Protein AF-0000000075744251 (afdb_homodimer)

Nearest PDB structures (foldseek):
  1lxn-assembly1_A  TM=9.242E-01  e=2.710E-10  Methanothermobacter thermautotrophicus
  1lxj-assembly1_A  TM=9.388E-01  e=7.712E-09  Saccharomyces cerevisiae
  2epi-assembly1_C  TM=9.048E-01  e=4.464E-09  Methanocaldococcus jannaschii DSM 2661
  1yqh-assembly1_A  TM=8.729E-01  e=6.414E-08  Bacillus cereus ATCC 14579
  2ibo-assembly1_D  TM=7.918E-01  e=3.870E-06  Streptococcus pneumoniae TIGR4

Foldseek 3Di:
DKKKKWKAKDFPDPPDPDCVVLVVQLVVLLVVVPFDWDDDPGTIMTIDPDPVVPVVSVVSSVVSSVVVPGDDMDMDMDIDDDDPDHDDPVCVVVVPPD/DKKKKWKAKDFPPPPDPDCVVLVVQLVVLLVVVPFDWDDDPGTIMTIDPDPVVVVVSVVSSVVSSVVVPGDDMDMDMDIDDDDPDHDDPVCVVVVPPD

InterPro domains:
  IPR002767 Thiamine-binding protein [PF01910] (6-96)
  IPR002767 Thiamine-binding protein [TIGR00106] (3-97)
  IPR029756 MTH1187/YkoF-like [G3DSA:3.30.70.930] (2-98)
  IPR029756 MTH1187/YkoF-like [SSF89957] (3-97)
  IPR051614 UPF0045 domain-containing protein [PTHR33777] (2-97)

Structure (mmCIF, N/CA/C/O backbone):
data_AF-0000000075744251-model_v1
#
loop_
_entity.id
_entity.type
_entity.pdbx_description
1 polymer 'Thiamine-binding protein domain-containing protein'
#
loop_
_atom_site.group_PDB
_atom_site.id
_atom_site.type_symbol
_atom_site.label_atom_id
_atom_site.label_alt_id
_atom_site.label_comp_id
_a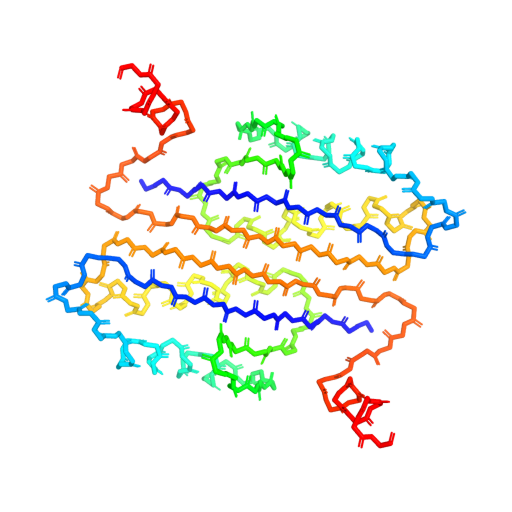tom_site.label_asym_id
_atom_site.label_entity_id
_atom_site.label_seq_id
_atom_site.pdbx_PDB_ins_code
_a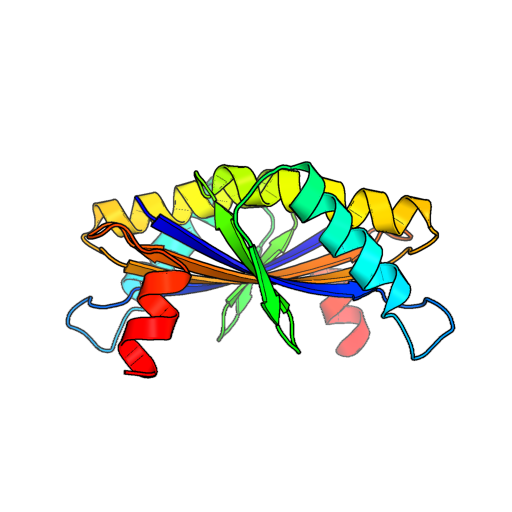tom_site.Cartn_x
_atom_site.Cartn_y
_atom_site.Cartn_z
_atom_site.occupancy
_atom_site.B_iso_or_equiv
_atom_site.auth_seq_id
_atom_site.auth_comp_id
_atom_site.auth_asym_id
_atom_site.auth_atom_id
_atom_site.pdbx_PDB_model_num
ATOM 1 N N . MET A 1 1 ? -8.695 -10.922 -14.164 1 65.62 1 MET A N 1
ATOM 2 C CA . MET A 1 1 ? -7.625 -10.508 -13.258 1 65.62 1 MET A CA 1
ATOM 3 C C . MET A 1 1 ? -8.188 -9.703 -12.094 1 65.62 1 MET A C 1
ATOM 5 O O . MET A 1 1 ? -9.031 -8.828 -12.281 1 65.62 1 MET A O 1
ATOM 9 N N . GLY A 1 2 ? -8.109 -10.25 -10.852 1 81.81 2 GLY A N 1
ATOM 10 C CA . GLY A 1 2 ? -8.766 -9.641 -9.711 1 81.81 2 GLY A CA 1
ATOM 11 C C . GLY A 1 2 ? -7.797 -9.008 -8.727 1 81.81 2 GLY A C 1
ATOM 12 O O . GLY A 1 2 ? -6.883 -9.68 -8.242 1 81.81 2 GLY A O 1
ATOM 13 N N . ILE A 1 3 ? -7.684 -7.68 -8.633 1 95.56 3 ILE A N 1
ATOM 14 C CA . ILE A 1 3 ? -6.914 -6.969 -7.613 1 95.56 3 ILE A CA 1
ATOM 15 C C . ILE A 1 3 ? -7.844 -6.496 -6.5 1 95.56 3 ILE A C 1
ATOM 17 O O . ILE A 1 3 ? -8.781 -5.73 -6.746 1 95.56 3 ILE A O 1
ATOM 21 N N . ILE A 1 4 ? -7.57 -7.043 -5.352 1 98.38 4 ILE A N 1
ATOM 22 C CA . ILE A 1 4 ? -8.273 -6.562 -4.168 1 98.38 4 ILE A CA 1
ATOM 23 C C . ILE A 1 4 ? -7.281 -5.945 -3.189 1 98.38 4 ILE A C 1
ATOM 25 O O . ILE A 1 4 ? -6.219 -6.516 -2.932 1 98.38 4 ILE A O 1
ATOM 29 N N . ILE A 1 5 ? -7.629 -4.746 -2.711 1 98.81 5 ILE A N 1
ATOM 30 C CA . ILE A 1 5 ? -6.742 -4.105 -1.744 1 98.81 5 ILE A CA 1
ATOM 31 C C . ILE A 1 5 ? -7.527 -3.746 -0.484 1 98.81 5 ILE A C 1
ATOM 33 O O . ILE A 1 5 ? -8.758 -3.639 -0.521 1 98.81 5 ILE A O 1
ATOM 37 N N . GLU A 1 6 ? -6.879 -3.678 0.621 1 98.88 6 GLU A N 1
ATOM 38 C CA . GLU A 1 6 ? -7.355 -3.016 1.833 1 98.88 6 GLU A CA 1
ATOM 39 C C . GLU A 1 6 ? -6.52 -1.777 2.148 1 98.88 6 GLU A C 1
ATOM 41 O O . GLU A 1 6 ? -5.289 -1.829 2.125 1 98.88 6 GLU A O 1
ATOM 46 N N . ILE A 1 7 ? -7.184 -0.655 2.398 1 98.94 7 ILE A N 1
ATOM 47 C CA . ILE A 1 7 ? -6.508 0.593 2.727 1 98.94 7 ILE A CA 1
ATOM 48 C C . ILE A 1 7 ? -6.887 1.031 4.141 1 98.94 7 ILE A C 1
ATOM 50 O O . ILE A 1 7 ? -8.07 1.1 4.477 1 98.94 7 ILE A O 1
ATOM 54 N N . ALA A 1 8 ? -5.922 1.21 4.984 1 98.88 8 ALA A N 1
ATOM 55 C CA . ALA A 1 8 ? -6.059 1.87 6.281 1 98.88 8 ALA A CA 1
ATOM 56 C C . ALA A 1 8 ? -5.312 3.201 6.301 1 98.88 8 ALA A C 1
ATOM 58 O O . ALA A 1 8 ? -4.145 3.27 5.922 1 98.88 8 ALA A O 1
ATOM 59 N N . VAL A 1 9 ? -5.988 4.246 6.73 1 98.69 9 VAL A N 1
ATOM 60 C CA . VAL A 1 9 ? -5.438 5.598 6.715 1 98.69 9 VAL A CA 1
ATOM 61 C C . VAL A 1 9 ? -5.422 6.164 8.133 1 98.69 9 VAL A C 1
ATOM 63 O O . VAL A 1 9 ? -6.438 6.129 8.836 1 98.69 9 VAL A O 1
ATOM 66 N N . ASP A 1 10 ? -4.305 6.723 8.484 1 98.5 10 ASP A N 1
ATOM 67 C CA . ASP A 1 10 ? -4.148 7.332 9.797 1 98.5 10 ASP A CA 1
ATOM 68 C C . ASP A 1 10 ? -3.611 8.758 9.68 1 98.5 10 ASP A C 1
ATOM 70 O O . ASP A 1 10 ? -2.406 8.961 9.516 1 98.5 10 ASP A O 1
ATOM 74 N N . PRO A 1 11 ? -4.52 9.695 9.789 1 98.44 11 PRO A N 1
ATOM 75 C CA . PRO A 1 11 ? -4.031 11.078 9.883 1 98.44 11 PRO A CA 1
ATOM 76 C C . PRO A 1 11 ? -3.295 11.352 11.195 1 98.44 11 PRO A C 1
ATOM 78 O O . PRO A 1 11 ? -3.768 10.961 12.266 1 98.44 11 PRO A O 1
ATOM 81 N N . ILE A 1 12 ? -2.207 11.945 11.125 1 97.31 12 ILE A N 1
ATOM 82 C CA . ILE A 1 12 ? -1.373 12.203 12.289 1 97.31 12 ILE A CA 1
ATOM 83 C C . ILE A 1 12 ? -1.34 13.703 12.586 1 97.31 12 ILE A C 1
ATOM 85 O O . ILE A 1 12 ? -1.279 14.523 11.656 1 97.31 12 ILE A O 1
ATOM 89 N N . GLY A 1 13 ? -1.363 14.055 13.875 1 96.69 13 GLY A N 1
ATOM 90 C CA . GLY A 1 13 ? -1.19 15.43 14.297 1 96.69 13 GLY A CA 1
ATOM 91 C C . GLY A 1 13 ? -2.453 16.266 14.148 1 96.69 13 GLY A C 1
ATOM 92 O O . GLY A 1 13 ? -2.383 17.469 13.883 1 96.69 13 GLY A O 1
ATOM 93 N N . THR A 1 14 ? -3.598 15.664 14.289 1 96.75 14 THR A N 1
ATOM 94 C CA . THR A 1 14 ? -4.867 16.344 14.039 1 96.75 14 THR A CA 1
ATOM 95 C C . THR A 1 14 ? -5.316 17.125 15.266 1 96.75 14 THR A C 1
ATOM 97 O O . THR A 1 14 ? -6.23 17.953 15.18 1 96.75 14 THR A O 1
ATOM 100 N N . GLY A 1 15 ? -4.746 16.828 16.406 1 96.5 15 GLY A N 1
ATOM 101 C CA . GLY A 1 15 ? -5.141 17.5 17.641 1 96.5 15 GLY A CA 1
ATOM 102 C C . GLY A 1 15 ? -6.23 16.766 18.391 1 96.5 15 GLY A C 1
ATOM 103 O O . GLY A 1 15 ? -6.73 17.25 19.406 1 96.5 15 GLY A O 1
ATOM 104 N N . SER A 1 16 ? -6.691 15.711 17.875 1 95.5 16 SER A N 1
ATOM 105 C CA . SER A 1 16 ? -7.707 14.875 18.516 1 95.5 16 SER A CA 1
ATOM 106 C C . SER A 1 16 ? -7.387 13.391 18.344 1 95.5 16 SER A C 1
ATOM 108 O O . SER A 1 16 ? -6.785 12.992 17.359 1 95.5 16 SER A O 1
ATOM 110 N N . THR A 1 17 ? -7.758 12.555 19.375 1 95.5 17 THR A N 1
ATOM 111 C CA . THR A 1 17 ? -7.613 11.109 19.281 1 95.5 17 THR A CA 1
ATOM 112 C C . THR A 1 17 ? -8.648 10.531 18.312 1 95.5 17 THR A C 1
ATOM 114 O O . THR A 1 17 ? -8.516 9.391 17.859 1 95.5 17 THR A O 1
ATOM 117 N N . SER A 1 18 ? -9.617 11.242 18.062 1 96.5 18 SER A N 1
ATOM 118 C CA . SER A 1 18 ? -10.672 10.789 17.172 1 96.5 18 SER A CA 1
ATOM 119 C C . SER A 1 18 ? -10.445 11.297 15.742 1 96.5 18 SER A C 1
ATOM 121 O O . SER A 1 18 ? -10.266 12.5 15.531 1 96.5 18 SER A O 1
ATOM 123 N N . VAL A 1 19 ? -10.438 10.281 14.781 1 97.38 19 VAL A N 1
ATOM 124 C CA . VAL A 1 19 ? -10.219 10.695 13.398 1 97.38 19 VAL A CA 1
ATOM 125 C C . VAL A 1 19 ? -11.359 10.188 12.523 1 97.38 19 VAL A C 1
ATOM 127 O O . VAL A 1 19 ? -11.242 10.164 11.297 1 97.38 19 VAL A O 1
ATOM 130 N N . GLY A 1 20 ? -12.391 9.734 13.023 1 97.75 20 GLY A N 1
ATOM 131 C CA . GLY A 1 20 ? -13.508 9.117 12.312 1 97.75 20 GLY A CA 1
ATOM 132 C C . GLY A 1 20 ? -14.055 9.992 11.195 1 97.75 20 GLY A C 1
ATOM 133 O O . GLY A 1 20 ? -14.32 9.508 10.094 1 97.75 20 GLY A O 1
ATOM 134 N N . ASP A 1 21 ? -14.195 11.273 11.445 1 98 21 ASP A N 1
ATOM 135 C CA . ASP A 1 21 ? -14.727 12.195 10.453 1 98 21 ASP A CA 1
ATOM 136 C C . ASP A 1 21 ? -13.789 12.32 9.258 1 98 21 ASP A C 1
ATOM 138 O O . ASP A 1 21 ? -14.242 12.445 8.117 1 98 21 ASP A O 1
ATOM 142 N N . LEU A 1 22 ? -12.539 12.359 9.531 1 98.5 22 LEU A N 1
ATOM 143 C CA . LEU A 1 22 ? -11.562 12.391 8.445 1 98.5 22 LEU A CA 1
ATOM 144 C C . LEU A 1 22 ? -11.609 11.102 7.637 1 98.5 22 LEU A C 1
ATOM 146 O O . LEU A 1 22 ? -11.547 11.133 6.402 1 98.5 22 LEU A O 1
ATOM 150 N N . ILE A 1 23 ? -11.75 9.914 8.32 1 98.69 23 ILE A N 1
ATOM 151 C CA . ILE A 1 23 ? -11.844 8.625 7.645 1 98.69 23 ILE A CA 1
ATOM 152 C C . ILE A 1 23 ? -13.102 8.586 6.785 1 98.69 23 ILE A C 1
ATOM 154 O O . ILE A 1 23 ? -13.094 8.047 5.68 1 98.69 23 ILE A O 1
ATOM 158 N N . LYS A 1 24 ? -14.109 9.219 7.242 1 98.69 24 LYS A N 1
ATOM 159 C CA . LYS A 1 24 ? -15.328 9.32 6.453 1 98.69 24 LYS A CA 1
ATOM 160 C C . LYS A 1 24 ? -15.07 10.023 5.125 1 98.69 24 LYS A C 1
ATOM 162 O O . LYS A 1 24 ? -15.625 9.641 4.094 1 98.69 24 LYS A O 1
ATOM 167 N N . GLN A 1 25 ? -14.289 11.016 5.152 1 98.44 25 GLN A N 1
ATOM 168 C CA . GLN A 1 25 ? -13.953 11.742 3.934 1 98.44 25 GLN A CA 1
ATOM 169 C C . GLN A 1 25 ? -13.133 10.875 2.984 1 98.44 25 GLN A C 1
ATOM 171 O O . GLN A 1 25 ? -13.344 10.906 1.771 1 98.44 25 GLN A O 1
ATOM 176 N N . ALA A 1 26 ? -12.203 10.156 3.566 1 98.5 26 ALA A N 1
ATOM 177 C CA . ALA A 1 26 ? -11.43 9.219 2.754 1 98.5 26 ALA A CA 1
ATOM 178 C C . ALA A 1 26 ? -12.344 8.211 2.057 1 98.5 26 ALA A C 1
ATOM 180 O O . ALA A 1 26 ? -12.195 7.957 0.859 1 98.5 26 ALA A O 1
ATOM 181 N N . VAL A 1 27 ? -13.32 7.637 2.793 1 98.75 27 VAL A N 1
ATOM 182 C CA . VAL A 1 27 ? -14.258 6.66 2.246 1 98.75 27 VAL A CA 1
ATOM 183 C C . VAL A 1 27 ? -15.109 7.309 1.16 1 98.75 27 VAL A C 1
ATOM 185 O O . VAL A 1 27 ? -15.414 6.68 0.144 1 98.75 27 VAL A O 1
ATOM 188 N N . SER A 1 28 ? -15.461 8.555 1.363 1 98.62 28 SER A N 1
ATOM 189 C CA . SER A 1 28 ? -16.25 9.258 0.367 1 98.62 28 SER A CA 1
ATOM 190 C C . SER A 1 28 ? -15.516 9.359 -0.962 1 98.62 28 SER A C 1
ATOM 192 O O . SER A 1 28 ? -16.141 9.305 -2.027 1 98.62 28 SER A O 1
ATOM 194 N N . VAL A 1 29 ? -14.227 9.57 -0.936 1 98.69 29 VAL A N 1
ATOM 195 C CA . VAL A 1 29 ? -13.406 9.617 -2.143 1 98.69 29 VAL A CA 1
ATOM 196 C C . VAL A 1 29 ? -13.5 8.281 -2.885 1 98.69 29 VAL A C 1
ATOM 198 O O . VAL A 1 29 ? -13.648 8.258 -4.109 1 98.69 29 VAL A O 1
ATOM 201 N N . ILE A 1 30 ? -13.391 7.164 -2.156 1 98.62 30 ILE A N 1
ATOM 202 C CA . ILE A 1 30 ? -13.5 5.832 -2.74 1 98.62 30 ILE A CA 1
ATOM 203 C C . ILE A 1 30 ? -14.859 5.668 -3.412 1 98.62 30 ILE A C 1
ATOM 205 O O . ILE A 1 30 ? -14.945 5.211 -4.555 1 98.62 30 ILE A O 1
ATOM 209 N N . ALA A 1 31 ? -15.898 6.109 -2.705 1 98.38 31 ALA A N 1
ATOM 210 C CA . ALA A 1 31 ? -17.266 6.004 -3.217 1 98.38 31 ALA A CA 1
ATOM 211 C C . ALA A 1 31 ? -17.422 6.789 -4.516 1 98.38 31 ALA A C 1
ATOM 213 O O . ALA A 1 31 ? -18.031 6.301 -5.473 1 98.38 31 ALA A O 1
ATOM 214 N N . LYS A 1 32 ? -16.844 7.965 -4.57 1 98.06 32 LYS A N 1
ATOM 215 C CA . LYS A 1 32 ? -16.984 8.852 -5.723 1 98.06 32 LYS A CA 1
ATOM 216 C C . LYS A 1 32 ? -16.297 8.273 -6.953 1 98.06 32 LYS A C 1
ATOM 218 O O . LYS A 1 32 ? -16.719 8.539 -8.086 1 98.06 32 LYS A O 1
ATOM 223 N N . ARG A 1 33 ? -15.289 7.473 -6.723 1 96.62 33 ARG A N 1
ATOM 224 C CA . ARG A 1 33 ? -14.57 6.852 -7.832 1 96.62 33 ARG A CA 1
ATOM 225 C C . ARG A 1 33 ? -15.391 5.727 -8.453 1 96.62 33 ARG A C 1
ATOM 227 O O . ARG A 1 33 ? -15.102 5.281 -9.562 1 96.62 33 ARG A O 1
ATOM 234 N N . GLY A 1 34 ? -16.312 5.184 -7.688 1 97.19 34 GLY A N 1
ATOM 235 C CA . GLY A 1 34 ? -17.234 4.191 -8.227 1 97.19 34 GLY A CA 1
ATOM 236 C C . GLY A 1 34 ? -16.719 2.77 -8.102 1 97.19 34 GLY A C 1
ATOM 237 O O . GLY A 1 34 ? -17.266 1.845 -8.695 1 97.19 34 GLY A O 1
ATOM 238 N N . TYR A 1 35 ? -15.664 2.561 -7.43 1 96.44 35 TYR A N 1
ATOM 239 C CA . TYR A 1 35 ? -15.172 1.214 -7.176 1 96.44 35 TYR A CA 1
ATOM 240 C C . TYR A 1 35 ? -16.094 0.46 -6.234 1 96.44 35 TYR A C 1
ATOM 242 O O . TYR A 1 35 ? -16.75 1.064 -5.379 1 96.44 35 TYR A O 1
ATOM 250 N N . LYS A 1 36 ? -16.219 -0.854 -6.426 1 97.81 36 LYS A N 1
ATOM 251 C CA . LYS A 1 36 ? -16.812 -1.689 -5.383 1 97.81 36 LYS A CA 1
ATOM 252 C C . LYS A 1 36 ? -15.953 -1.679 -4.121 1 97.81 36 LYS A C 1
ATOM 254 O O . LYS A 1 36 ? -14.727 -1.823 -4.195 1 97.81 36 LYS A O 1
ATOM 259 N N . TYR A 1 37 ? -16.547 -1.467 -2.963 1 98.75 37 TYR A N 1
ATOM 260 C CA . TYR A 1 37 ? -15.789 -1.404 -1.726 1 98.75 37 TYR A CA 1
ATOM 261 C C . TYR A 1 37 ? -16.609 -1.903 -0.545 1 98.75 37 TYR A C 1
ATOM 263 O O . TYR A 1 37 ? -17.828 -2.098 -0.665 1 98.75 37 TYR A O 1
ATOM 271 N N . GLN A 1 38 ? -15.945 -2.195 0.579 1 98.75 38 GLN A N 1
ATOM 272 C CA . GLN A 1 38 ? -16.516 -2.588 1.861 1 98.75 38 GLN A CA 1
ATOM 273 C C . GLN A 1 38 ? -15.75 -1.964 3.023 1 98.75 38 GLN A C 1
ATOM 275 O O . GLN A 1 38 ? -14.555 -2.209 3.186 1 98.75 38 GLN A O 1
ATOM 280 N N . VAL A 1 39 ? -16.422 -1.156 3.779 1 98.69 39 VAL A N 1
ATOM 281 C CA . VAL A 1 39 ? -15.812 -0.581 4.977 1 98.69 39 VAL A CA 1
ATOM 282 C C . VAL A 1 39 ? -15.742 -1.636 6.078 1 98.69 39 VAL A C 1
ATOM 284 O O . VAL A 1 39 ? -16.734 -2.307 6.371 1 98.69 39 VAL A O 1
ATOM 287 N N . CYS A 1 40 ? -14.562 -1.837 6.633 1 98.31 40 CYS A N 1
ATOM 288 C CA . CYS A 1 40 ? -14.352 -2.717 7.777 1 98.31 40 CYS A CA 1
ATOM 289 C C . CYS A 1 40 ? -13.812 -1.94 8.969 1 98.31 40 CYS A C 1
ATOM 291 O O . CYS A 1 40 ? -13.508 -0.752 8.859 1 98.31 40 CYS A O 1
ATOM 293 N N . ALA A 1 41 ? -13.758 -2.555 10.141 1 97.38 41 ALA A N 1
ATOM 294 C CA . ALA A 1 41 ? -13.43 -1.878 11.398 1 97.38 41 ALA A CA 1
ATOM 295 C C . ALA A 1 41 ? -12.023 -1.277 11.344 1 97.38 41 ALA A C 1
ATOM 297 O O . ALA A 1 41 ? -11.75 -0.266 11.992 1 97.38 41 ALA A O 1
ATOM 298 N N . MET A 1 42 ? -11.094 -1.894 10.469 1 97.5 42 MET A N 1
ATOM 299 C CA . MET A 1 42 ? -9.688 -1.486 10.523 1 97.5 42 MET A CA 1
ATOM 300 C C . MET A 1 42 ? -9.203 -1.014 9.156 1 97.5 42 MET A C 1
ATOM 302 O O . MET A 1 42 ? -8.016 -0.776 8.969 1 97.5 42 MET A O 1
ATOM 306 N N . GLY A 1 43 ? -10.07 -0.908 8.148 1 98.56 43 GLY A N 1
ATOM 307 C CA . GLY A 1 43 ? -9.758 -0.466 6.801 1 98.56 43 GLY A CA 1
ATOM 308 C C . GLY A 1 43 ? -10.914 -0.634 5.832 1 98.56 43 GLY A C 1
ATOM 309 O O . GLY A 1 43 ? -11.992 -1.091 6.219 1 98.56 43 GLY A O 1
ATOM 310 N N . THR A 1 44 ? -10.727 -0.177 4.691 1 98.81 44 THR A N 1
ATOM 311 C CA . THR A 1 44 ? -11.703 -0.313 3.619 1 98.81 44 THR A CA 1
ATOM 312 C C . THR A 1 44 ? -11.148 -1.182 2.492 1 98.81 44 THR A C 1
ATOM 314 O O . THR A 1 44 ? -10.047 -0.943 2.002 1 98.81 44 THR A O 1
ATOM 317 N N . VAL A 1 45 ? -11.867 -2.232 2.174 1 98.81 45 VAL A N 1
ATOM 318 C CA . VAL A 1 45 ? -11.5 -3.129 1.084 1 98.81 45 VAL A CA 1
ATOM 319 C C . VAL A 1 45 ? -12.055 -2.596 -0.234 1 98.81 45 VAL A C 1
ATOM 321 O O . VAL A 1 45 ? -13.203 -2.141 -0.292 1 98.81 45 VAL A O 1
ATOM 324 N N . VAL A 1 46 ? -11.266 -2.615 -1.301 1 98.62 46 VAL A N 1
ATOM 325 C CA . VAL A 1 46 ? -11.641 -2.059 -2.596 1 98.62 46 VAL A CA 1
ATOM 326 C C . VAL A 1 46 ? -11.234 -3.02 -3.709 1 98.62 46 VAL A C 1
ATOM 328 O O . VAL A 1 46 ? -10.141 -3.596 -3.67 1 98.62 46 VAL A O 1
ATOM 331 N N . GLU A 1 47 ? -12.062 -3.285 -4.695 1 98.31 47 GLU A N 1
ATOM 332 C CA . GLU A 1 47 ? -11.688 -3.949 -5.941 1 98.31 47 GLU A CA 1
ATOM 333 C C . GLU A 1 47 ? -11.188 -2.943 -6.977 1 98.31 47 GLU A C 1
ATOM 335 O O . GLU A 1 47 ? -11.859 -1.943 -7.246 1 98.31 47 GLU A O 1
ATOM 340 N N . LEU A 1 48 ? -10.039 -3.152 -7.512 1 97.38 48 LEU A N 1
ATOM 341 C CA . LEU A 1 48 ? -9.453 -2.256 -8.5 1 97.38 48 LEU A CA 1
ATOM 342 C C . LEU A 1 48 ? -9.227 -2.98 -9.82 1 97.38 48 LEU A C 1
ATOM 344 O O . LEU A 1 48 ? -8.883 -4.164 -9.836 1 97.38 48 LEU A O 1
ATOM 348 N N . PRO A 1 49 ? -9.312 -2.146 -10.914 1 95.38 49 PRO A N 1
ATOM 349 C CA . PRO A 1 49 ? -9.031 -2.752 -12.219 1 95.38 49 PRO A CA 1
ATOM 350 C C . PRO A 1 49 ? -7.566 -3.127 -12.391 1 95.38 49 PRO A C 1
ATOM 352 O O . PRO A 1 49 ? -7.246 -4.07 -13.117 1 95.38 49 PRO A O 1
ATOM 355 N N . SER A 1 50 ? -6.641 -2.357 -11.773 1 96.38 50 SER A N 1
ATOM 356 C CA . SER A 1 50 ? -5.211 -2.615 -11.922 1 96.38 50 SER A CA 1
ATOM 357 C C . SER A 1 50 ? -4.422 -2.053 -10.742 1 96.38 50 SER A C 1
ATOM 359 O O . SER A 1 50 ? -4.93 -1.218 -9.992 1 96.38 50 SER A O 1
ATOM 361 N N . LEU A 1 51 ? -3.188 -2.545 -10.656 1 98 51 LEU A N 1
ATOM 362 C CA . LEU A 1 51 ? -2.281 -2.01 -9.648 1 98 51 LEU A CA 1
ATOM 363 C C . LEU A 1 51 ? -2.029 -0.523 -9.875 1 98 51 LEU A C 1
ATOM 365 O O . LEU A 1 51 ? -1.832 0.231 -8.922 1 98 51 LEU A O 1
ATOM 369 N N . ARG A 1 52 ? -2.115 -0.078 -11.102 1 97.5 52 ARG A N 1
ATOM 370 C CA . ARG A 1 52 ? -1.812 1.3 -11.477 1 97.5 52 ARG A CA 1
ATOM 371 C C . ARG A 1 52 ? -2.844 2.264 -10.898 1 97.5 52 ARG A C 1
ATOM 373 O O . ARG A 1 52 ? -2.605 3.473 -10.844 1 97.5 52 ARG A O 1
ATOM 380 N N . ASP A 1 53 ? -3.973 1.766 -10.484 1 97.88 53 ASP A N 1
ATOM 381 C CA . ASP A 1 53 ? -5.027 2.615 -9.945 1 97.88 53 ASP A CA 1
ATOM 382 C C . ASP A 1 53 ? -4.773 2.945 -8.477 1 97.88 53 ASP A C 1
ATOM 384 O O . ASP A 1 53 ? -5.398 3.852 -7.922 1 97.88 53 ASP A O 1
ATOM 388 N N . ILE A 1 54 ? -3.854 2.256 -7.836 1 98.56 54 ILE A N 1
ATOM 389 C CA . ILE A 1 54 ? -3.6 2.439 -6.41 1 98.56 54 ILE A CA 1
ATOM 390 C C . ILE A 1 54 ? -3.086 3.855 -6.156 1 98.56 54 ILE A C 1
ATOM 392 O O . ILE A 1 54 ? -3.588 4.555 -5.27 1 98.56 54 ILE A O 1
ATOM 396 N N . GLY A 1 55 ? -2.135 4.285 -6.93 1 98.31 55 GLY A N 1
ATOM 397 C CA . GLY A 1 55 ? -1.525 5.594 -6.746 1 98.31 55 GLY A CA 1
ATOM 398 C C . GLY A 1 55 ? -2.521 6.734 -6.828 1 98.31 55 GLY A C 1
ATOM 399 O O . GLY A 1 55 ? -2.646 7.527 -5.895 1 98.31 55 GLY A O 1
ATOM 400 N N . PRO A 1 56 ? -3.23 6.781 -7.938 1 98.38 56 PRO A N 1
ATOM 401 C CA . PRO A 1 56 ? -4.23 7.844 -8.078 1 98.38 56 PRO A CA 1
ATOM 402 C C . PRO A 1 56 ? -5.27 7.824 -6.957 1 98.38 56 PRO A C 1
ATOM 404 O O . PRO A 1 56 ? -5.672 8.883 -6.469 1 98.38 56 PRO A O 1
ATOM 407 N N . LEU A 1 57 ? -5.715 6.668 -6.551 1 98.69 57 LEU A N 1
ATOM 408 C CA . LEU A 1 57 ? -6.688 6.574 -5.469 1 98.69 57 LEU A CA 1
ATOM 409 C C . LEU A 1 57 ? -6.117 7.145 -4.176 1 98.69 57 LEU A C 1
ATOM 411 O O . LEU A 1 57 ? -6.762 7.961 -3.514 1 98.69 57 LEU A O 1
ATOM 415 N N . LEU A 1 58 ? -4.895 6.758 -3.854 1 98.75 58 LEU A N 1
ATOM 416 C CA . LEU A 1 58 ? -4.238 7.25 -2.646 1 98.75 58 LEU A CA 1
ATOM 417 C C . LEU A 1 58 ? -4.023 8.758 -2.721 1 98.75 58 LEU A C 1
ATOM 419 O O . LEU A 1 58 ? -4.195 9.461 -1.723 1 98.75 58 LEU A O 1
ATOM 423 N N . GLU A 1 59 ? -3.629 9.195 -3.898 1 98.5 59 GLU A N 1
ATOM 424 C CA . GLU A 1 59 ? -3.434 10.633 -4.059 1 98.5 59 GLU A CA 1
ATOM 425 C C . GLU A 1 59 ? -4.719 11.398 -3.771 1 98.5 59 GLU A C 1
ATOM 427 O O . GLU A 1 59 ? -4.711 12.391 -3.035 1 98.5 59 GLU A O 1
ATOM 432 N N . ASP A 1 60 ? -5.82 10.953 -4.316 1 98.75 60 ASP A N 1
ATOM 433 C CA . ASP A 1 60 ? -7.098 11.625 -4.098 1 98.75 60 ASP A CA 1
ATOM 434 C C . ASP A 1 60 ? -7.477 11.617 -2.619 1 98.75 60 ASP A C 1
ATOM 436 O O . ASP A 1 60 ? -7.949 12.625 -2.092 1 98.75 60 ASP A O 1
ATOM 440 N N . ILE A 1 61 ? -7.27 10.484 -1.975 1 98.81 61 ILE A N 1
ATOM 441 C CA . ILE A 1 61 ? -7.59 10.359 -0.558 1 98.81 61 ILE A CA 1
ATOM 442 C C . ILE A 1 61 ? -6.73 11.328 0.254 1 98.81 61 ILE A C 1
ATOM 444 O O . ILE A 1 61 ? -7.25 12.102 1.063 1 98.81 61 ILE A O 1
ATOM 448 N N . HIS A 1 62 ? -5.418 11.273 0.035 1 98.69 62 HIS A N 1
ATOM 449 C CA . HIS A 1 62 ? -4.512 12.109 0.816 1 98.69 62 HIS A CA 1
ATOM 450 C C . HIS A 1 62 ? -4.77 13.586 0.555 1 98.69 62 HIS A C 1
ATOM 452 O O . HIS A 1 62 ? -4.758 14.398 1.485 1 98.69 62 HIS A O 1
ATOM 458 N N . GLU A 1 63 ? -5.027 13.945 -0.676 1 98.5 63 GLU A N 1
ATOM 459 C CA . GLU A 1 63 ? -5.305 15.344 -0.99 1 98.5 63 GLU A CA 1
ATOM 460 C C . GLU A 1 63 ? -6.57 15.82 -0.285 1 98.5 63 GLU A C 1
ATOM 462 O O . GLU A 1 63 ? -6.637 16.969 0.16 1 98.5 63 GLU A O 1
ATOM 467 N N . GLU A 1 64 ? -7.594 15.008 -0.238 1 98.69 64 GLU A N 1
ATOM 468 C CA . GLU A 1 64 ? -8.82 15.367 0.464 1 98.69 64 GLU A CA 1
ATOM 469 C C . GLU A 1 64 ? -8.547 15.68 1.933 1 98.69 64 GLU A C 1
ATOM 471 O O . GLU A 1 64 ? -9.102 16.641 2.484 1 98.69 64 GLU A O 1
ATOM 476 N N . LEU A 1 65 ? -7.695 14.898 2.586 1 98.56 65 LEU A N 1
ATOM 477 C CA . LEU A 1 65 ? -7.344 15.094 3.988 1 98.56 65 LEU A CA 1
ATOM 478 C C . LEU A 1 65 ? -6.473 16.328 4.164 1 98.56 65 LEU A C 1
ATOM 480 O O . LEU A 1 65 ? -6.625 17.062 5.137 1 98.56 65 LEU A O 1
ATOM 484 N N . VAL A 1 66 ? -5.594 16.578 3.211 1 97.94 66 VAL A N 1
ATOM 485 C CA . VAL A 1 66 ? -4.73 17.75 3.25 1 97.94 66 VAL A CA 1
ATOM 486 C C . VAL A 1 66 ? -5.578 19.016 3.172 1 97.94 66 VAL A C 1
ATOM 488 O O . VAL A 1 66 ? -5.309 20 3.877 1 97.94 66 VAL A O 1
ATOM 491 N N . LYS A 1 67 ? -6.582 18.969 2.367 1 98.12 67 LYS A N 1
ATOM 492 C CA . LYS A 1 67 ? -7.504 20.094 2.246 1 98.12 67 LYS A CA 1
ATOM 493 C C . LYS A 1 67 ? -8.156 20.422 3.586 1 98.12 67 LYS A C 1
ATOM 495 O O . LYS A 1 67 ? -8.586 21.562 3.816 1 98.12 67 LYS A O 1
ATOM 500 N N . ARG A 1 68 ? -8.188 19.484 4.457 1 97.5 68 ARG A N 1
ATOM 501 C CA . ARG A 1 68 ? -8.836 19.656 5.754 1 97.5 68 ARG A CA 1
ATOM 502 C C . ARG A 1 68 ? -7.812 19.922 6.852 1 97.5 68 ARG A C 1
ATOM 504 O O . ARG A 1 68 ? -8.125 19.828 8.039 1 97.5 68 ARG A O 1
ATOM 511 N N . GLY A 1 69 ? -6.621 20.031 6.453 1 97.31 69 GLY A N 1
ATOM 512 C CA . GLY A 1 69 ? -5.617 20.531 7.375 1 97.31 69 GLY A CA 1
ATOM 513 C C . GLY A 1 69 ? -4.648 19.469 7.844 1 97.31 69 GLY A C 1
ATOM 514 O O . GLY A 1 69 ? -3.766 19.734 8.664 1 97.31 69 GLY A O 1
ATOM 515 N N . VAL A 1 70 ? -4.785 18.328 7.398 1 97.88 70 VAL A N 1
ATOM 516 C CA . VAL A 1 70 ? -3.883 17.266 7.812 1 97.88 70 VAL A CA 1
ATOM 517 C C . VAL A 1 70 ? -2.523 17.438 7.141 1 97.88 70 VAL A C 1
ATOM 519 O O . VAL A 1 70 ? -2.445 17.656 5.93 1 97.88 70 VAL A O 1
ATOM 522 N N . LYS A 1 71 ? -1.489 17.266 7.938 1 97.25 71 LYS A N 1
ATOM 523 C CA . LYS A 1 71 ? -0.16 17.547 7.406 1 97.25 71 LYS A CA 1
ATOM 524 C C . LYS A 1 71 ? 0.666 16.266 7.281 1 97.25 71 LYS A C 1
ATOM 526 O O . LYS A 1 71 ? 1.703 16.266 6.613 1 97.25 71 LYS A O 1
ATOM 531 N N . ARG A 1 72 ? 0.262 15.242 7.93 1 97.62 72 ARG A N 1
ATOM 532 C CA . ARG A 1 72 ? 0.938 13.945 7.836 1 97.62 72 ARG A CA 1
ATOM 533 C C . ARG A 1 72 ? -0.069 12.805 7.828 1 97.62 72 ARG A C 1
ATOM 535 O O . ARG A 1 72 ? -0.985 12.766 8.648 1 97.62 72 ARG A O 1
ATOM 542 N N . ILE A 1 73 ? 0.143 11.938 6.836 1 98.38 73 ILE A N 1
ATOM 543 C CA . ILE A 1 73 ? -0.762 10.805 6.672 1 98.38 73 ILE A CA 1
ATOM 544 C C . ILE A 1 73 ? 0.042 9.508 6.574 1 98.38 73 ILE A C 1
ATOM 546 O O . ILE A 1 73 ? 0.915 9.375 5.711 1 98.38 73 ILE A O 1
ATOM 550 N N . VAL A 1 74 ? -0.227 8.562 7.469 1 98.44 74 VAL A N 1
ATOM 551 C CA . VAL A 1 74 ? 0.303 7.207 7.367 1 98.44 74 VAL A CA 1
ATOM 552 C C . VAL A 1 74 ? -0.789 6.258 6.879 1 98.44 74 VAL A C 1
ATOM 554 O O . VAL A 1 74 ? -1.888 6.227 7.438 1 98.44 74 VAL A O 1
ATOM 557 N N . SER A 1 75 ? -0.508 5.609 5.781 1 98.81 75 SER A N 1
ATOM 558 C CA . SER A 1 75 ? -1.454 4.652 5.223 1 98.81 75 SER A CA 1
ATOM 559 C C . SER A 1 75 ? -0.811 3.279 5.047 1 98.81 75 SER A C 1
ATOM 561 O O . SER A 1 75 ? 0.398 3.178 4.828 1 98.81 75 SER A O 1
ATOM 563 N N . VAL A 1 76 ? -1.593 2.291 5.219 1 98.88 76 VAL A N 1
ATOM 564 C CA . VAL A 1 76 ? -1.198 0.92 4.914 1 98.88 76 VAL A CA 1
ATOM 565 C C . VAL A 1 76 ? -2.131 0.335 3.855 1 98.88 76 VAL A C 1
ATOM 567 O O . VAL A 1 76 ? -3.354 0.443 3.971 1 98.88 76 VAL A O 1
ATOM 570 N N . VAL A 1 77 ? -1.526 -0.199 2.828 1 98.88 77 VAL A N 1
ATOM 571 C CA . VAL A 1 77 ? -2.285 -0.877 1.782 1 98.88 77 VAL A CA 1
ATOM 572 C C . VAL A 1 77 ? -1.865 -2.344 1.708 1 98.88 77 VAL A C 1
ATOM 574 O O . VAL A 1 77 ? -0.681 -2.65 1.559 1 98.88 77 VAL A O 1
ATOM 577 N N . ARG A 1 78 ? -2.793 -3.197 1.867 1 98.81 78 ARG A N 1
ATOM 578 C CA . ARG A 1 78 ? -2.604 -4.621 1.603 1 98.81 78 ARG A CA 1
ATOM 579 C C . ARG A 1 78 ? -3.221 -5.016 0.265 1 98.81 78 ARG A C 1
ATOM 581 O O . ARG A 1 78 ? -4.34 -4.605 -0.053 1 98.81 78 ARG A O 1
ATOM 588 N N . ILE A 1 79 ? -2.463 -5.773 -0.49 1 98.69 79 ILE A N 1
ATOM 589 C CA . ILE A 1 79 ? -2.85 -6.105 -1.857 1 98.69 79 ILE A CA 1
ATOM 590 C C . ILE A 1 79 ? -2.885 -7.621 -2.033 1 98.69 79 ILE A C 1
ATOM 592 O O . ILE A 1 79 ? -1.963 -8.32 -1.611 1 98.69 79 ILE A O 1
ATOM 596 N N . ASP A 1 80 ? -3.889 -8.156 -2.523 1 98.44 80 ASP A N 1
A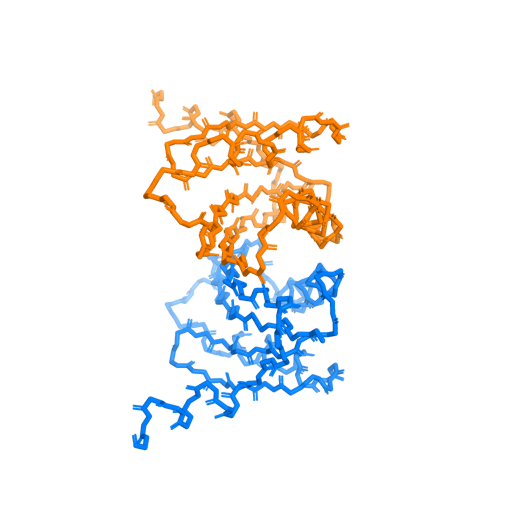TOM 597 C CA . ASP A 1 80 ? -3.986 -9.516 -3.033 1 98.44 80 ASP A CA 1
ATOM 598 C C . ASP A 1 80 ? -4.172 -9.523 -4.551 1 98.44 80 ASP A C 1
ATOM 600 O O . ASP A 1 80 ? -5.25 -9.203 -5.051 1 98.44 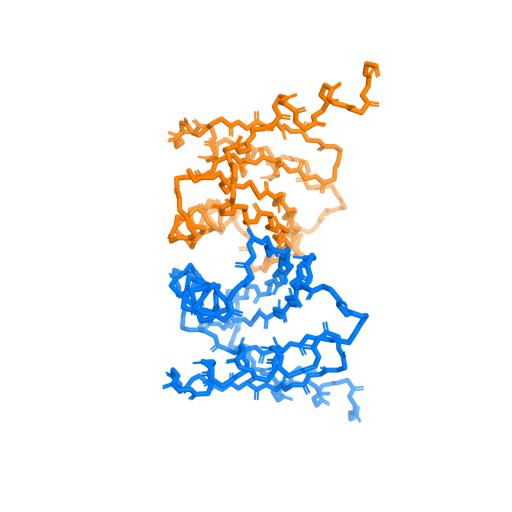80 ASP A O 1
ATOM 604 N N . ASP A 1 81 ? -3.074 -9.82 -5.254 1 98 81 ASP A N 1
ATOM 605 C CA . ASP A 1 81 ? -3.01 -9.852 -6.711 1 98 81 ASP A CA 1
ATOM 606 C C . ASP A 1 81 ? -3.012 -11.289 -7.23 1 98 81 ASP A C 1
ATOM 608 O O . ASP A 1 81 ? -1.969 -11.945 -7.254 1 98 81 ASP A O 1
ATOM 612 N N . ARG A 1 82 ? -4.219 -11.727 -7.703 1 96.38 82 ARG A N 1
ATOM 613 C CA . ARG A 1 82 ? -4.359 -13.094 -8.195 1 96.38 82 ARG A CA 1
ATOM 614 C C . ARG A 1 82 ? -4.453 -13.117 -9.719 1 96.38 82 ARG A C 1
ATOM 616 O O . ARG A 1 82 ? -5.281 -12.414 -10.305 1 96.38 82 ARG A O 1
ATOM 623 N N . ARG A 1 83 ? -3.564 -13.883 -10.227 1 94.5 83 ARG A N 1
ATOM 624 C CA . ARG A 1 83 ? -3.455 -13.93 -11.68 1 94.5 83 ARG A CA 1
ATOM 625 C C . ARG A 1 83 ? -4.043 -15.219 -12.234 1 94.5 83 ARG A C 1
ATOM 627 O O . ARG A 1 83 ? -4.176 -15.375 -13.445 1 94.5 83 ARG A O 1
ATOM 634 N N . ASP A 1 84 ? -4.461 -16.141 -11.43 1 93.88 84 ASP A N 1
ATOM 635 C CA . ASP A 1 84 ? -4.973 -17.438 -11.852 1 93.88 84 ASP A CA 1
ATOM 636 C C . ASP A 1 84 ? -6.5 -17.453 -11.828 1 93.88 84 ASP A C 1
ATOM 638 O O . ASP A 1 84 ? -7.125 -18.328 -12.43 1 93.88 84 ASP A O 1
ATOM 642 N N . LYS A 1 85 ? -7.09 -16.562 -11.094 1 90.62 85 LYS A N 1
ATOM 643 C CA . LYS A 1 85 ? -8.547 -16.469 -11.047 1 90.62 85 LYS A CA 1
ATOM 644 C C . LYS A 1 85 ? -9 -15.047 -10.781 1 90.62 85 LYS A C 1
ATOM 646 O O . LYS A 1 85 ? -8.219 -14.219 -10.305 1 90.62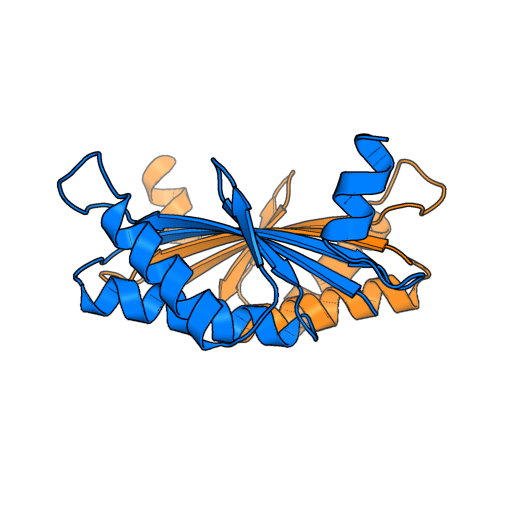 85 LYS A O 1
ATOM 651 N N . ASN A 1 86 ? -10.273 -14.875 -11.102 1 89.5 86 ASN A N 1
ATOM 652 C CA . ASN A 1 86 ? -10.891 -13.594 -10.773 1 89.5 86 ASN A CA 1
ATOM 653 C C . ASN A 1 86 ? -11.414 -13.57 -9.344 1 89.5 86 ASN A C 1
ATOM 655 O O . ASN A 1 86 ? -12.375 -14.281 -9.016 1 89.5 86 ASN A O 1
ATOM 659 N N . GLU A 1 87 ? -10.82 -12.812 -8.562 1 90.12 87 GLU A N 1
ATOM 660 C CA . GLU A 1 87 ? -11.203 -12.719 -7.16 1 90.12 87 GLU A CA 1
ATOM 661 C C . GLU A 1 87 ? -12.133 -11.531 -6.918 1 90.12 87 GLU A C 1
ATOM 663 O O . GLU A 1 87 ? -12.055 -10.516 -7.617 1 90.12 87 GLU A O 1
ATOM 668 N N . SER A 1 88 ? -13.086 -11.727 -6.066 1 95.25 88 SER A N 1
ATOM 669 C CA . SER A 1 88 ? -13.984 -10.664 -5.641 1 95.25 88 SER A CA 1
ATOM 670 C C . SER A 1 88 ? -14.117 -10.617 -4.121 1 95.25 88 SER A C 1
ATOM 672 O O . SER A 1 88 ? -13.828 -11.602 -3.439 1 95.25 88 SER A O 1
ATOM 674 N N . ILE A 1 89 ? -14.531 -9.445 -3.639 1 97.25 89 ILE A N 1
ATOM 675 C CA . ILE A 1 89 ? -14.742 -9.281 -2.205 1 97.25 89 ILE A CA 1
ATOM 676 C C . ILE A 1 89 ? -15.773 -10.305 -1.718 1 97.25 89 ILE A C 1
ATOM 678 O O . ILE A 1 89 ? -15.539 -11.008 -0.731 1 97.25 89 ILE A O 1
ATOM 682 N N . GLU A 1 90 ? -16.891 -10.367 -2.404 1 95.44 90 GLU A N 1
ATOM 683 C CA . GLU A 1 90 ? -17.984 -11.266 -2.021 1 95.44 90 GLU A CA 1
ATOM 684 C C . GLU A 1 90 ? -17.5 -12.711 -1.979 1 95.44 90 GLU A C 1
ATOM 686 O O . GLU A 1 90 ? -17.812 -13.445 -1.03 1 95.44 90 GLU A O 1
ATOM 691 N N . TYR A 1 91 ? -16.906 -13.156 -3.051 1 94.62 91 TYR A N 1
ATOM 692 C CA . TYR A 1 91 ? -16.422 -14.531 -3.111 1 94.62 91 TYR A CA 1
ATOM 693 C C . TYR A 1 91 ? -15.508 -14.844 -1.935 1 94.62 91 TYR A C 1
ATOM 695 O O . TYR A 1 91 ? -15.648 -15.883 -1.289 1 94.62 91 TYR A O 1
ATOM 703 N N . LYS A 1 92 ? -14.547 -13.938 -1.564 1 95.69 92 LYS A N 1
ATOM 704 C CA . LYS A 1 92 ? -13.602 -14.141 -0.468 1 95.69 92 LYS A CA 1
ATOM 705 C C . LYS A 1 92 ? -14.336 -14.344 0.855 1 95.69 92 LYS A C 1
ATOM 707 O O . LYS A 1 92 ? -13.992 -15.234 1.632 1 95.69 92 LYS A O 1
ATOM 712 N N . VAL A 1 93 ? -15.305 -13.492 1.146 1 96.06 93 VAL A N 1
ATOM 713 C CA . VAL A 1 93 ? -16.031 -13.547 2.408 1 96.06 93 VAL A CA 1
ATOM 714 C C . VAL A 1 93 ? -16.891 -14.812 2.457 1 96.06 93 VAL A C 1
ATOM 716 O O . VAL A 1 93 ? -16.859 -15.555 3.443 1 96.06 93 VAL A O 1
ATOM 719 N N . SER A 1 94 ? -17.594 -15.062 1.408 1 95.31 94 SER A N 1
ATOM 720 C CA . SER A 1 94 ? -18.516 -16.203 1.389 1 95.31 94 SER A CA 1
ATOM 721 C C . SER A 1 94 ? -17.766 -17.516 1.525 1 95.31 94 SER A C 1
ATOM 723 O O . SER A 1 94 ? -18.266 -18.469 2.133 1 95.31 94 SER A O 1
ATOM 725 N N . ARG A 1 95 ? -16.641 -17.656 0.93 1 94.56 95 ARG A N 1
ATOM 726 C CA . ARG A 1 95 ? -15.852 -18.891 0.926 1 94.56 95 ARG A CA 1
ATOM 727 C C . ARG A 1 95 ? -15.469 -19.297 2.344 1 94.56 95 ARG A C 1
ATOM 729 O O . ARG A 1 95 ? -15.258 -20.484 2.617 1 94.56 95 ARG A O 1
ATOM 736 N N . VAL A 1 96 ? -15.414 -18.344 3.332 1 96.44 96 VAL A N 1
ATOM 737 C CA . VAL A 1 96 ? -14.938 -18.656 4.672 1 96.44 96 VAL A CA 1
ATOM 738 C C . VAL A 1 96 ? -16.094 -18.625 5.66 1 96.44 96 VAL A C 1
ATOM 740 O O . VAL A 1 96 ? -15.938 -18.969 6.832 1 96.44 96 VAL A O 1
ATOM 743 N N . THR A 1 97 ? -17.141 -18 5.32 1 94.5 97 THR A N 1
ATOM 744 C CA . THR A 1 97 ? -18.281 -17.891 6.23 1 94.5 97 THR A CA 1
ATOM 745 C C . THR A 1 97 ? -19.359 -18.906 5.859 1 94.5 97 THR A C 1
ATOM 747 O O . THR A 1 97 ? -20.375 -19.031 6.566 1 94.5 97 THR A O 1
ATOM 750 N N . GLN A 1 98 ? -19.297 -19.641 4.84 1 83.69 98 GLN A N 1
ATOM 751 C CA . GLN A 1 98 ? -20.25 -20.688 4.496 1 83.69 98 GLN A CA 1
ATOM 752 C C . GLN A 1 98 ? -19.734 -22.062 4.859 1 83.69 98 GLN A C 1
ATOM 754 O O . GLN A 1 98 ? -18.516 -22.281 4.883 1 83.69 98 GLN A O 1
ATOM 759 N N . MET B 1 1 ? 8.375 17.766 -0.665 1 65.31 1 MET B N 1
ATOM 760 C CA . MET B 1 1 ? 7.355 16.766 -0.37 1 65.31 1 MET B CA 1
ATOM 761 C C . MET B 1 1 ? 7.957 15.367 -0.337 1 65.31 1 MET B C 1
ATOM 763 O O . MET B 1 1 ? 8.766 15.016 -1.2 1 65.31 1 MET B O 1
ATOM 767 N N . GLY B 1 2 ? 8 14.711 0.86 1 81.19 2 GLY B N 1
ATOM 768 C CA . GLY B 1 2 ? 8.719 13.453 1.028 1 81.19 2 GLY B CA 1
ATOM 769 C C . GLY B 1 2 ? 7.797 12.258 1.19 1 81.19 2 GLY B C 1
ATOM 770 O O . GLY B 1 2 ? 6.957 12.234 2.092 1 81.19 2 GLY B O 1
ATOM 771 N N . ILE B 1 3 ? 7.617 11.398 0.183 1 95.5 3 ILE B N 1
ATOM 772 C CA . ILE B 1 3 ? 6.895 10.133 0.288 1 95.5 3 ILE B CA 1
ATOM 773 C C . ILE B 1 3 ? 7.883 8.992 0.512 1 95.5 3 ILE B C 1
ATOM 775 O O . ILE B 1 3 ? 8.766 8.758 -0.316 1 95.5 3 ILE B O 1
ATOM 779 N N . ILE B 1 4 ? 7.711 8.414 1.666 1 98.38 4 ILE B N 1
ATOM 780 C CA . ILE B 1 4 ? 8.477 7.203 1.942 1 98.38 4 ILE B CA 1
ATOM 781 C C . ILE B 1 4 ? 7.535 6.012 2.102 1 98.38 4 ILE B C 1
ATOM 783 O O . ILE B 1 4 ? 6.516 6.109 2.787 1 98.38 4 ILE B O 1
ATOM 787 N N . ILE B 1 5 ? 7.879 4.934 1.402 1 98.75 5 ILE B N 1
ATOM 788 C CA . ILE B 1 5 ? 7.043 3.742 1.531 1 98.75 5 ILE B CA 1
ATOM 789 C C . ILE B 1 5 ? 7.906 2.549 1.938 1 98.75 5 ILE B C 1
ATOM 791 O O . ILE B 1 5 ? 9.125 2.561 1.746 1 98.75 5 ILE B O 1
ATOM 795 N N . GLU B 1 6 ? 7.34 1.599 2.586 1 98.88 6 GLU B N 1
ATOM 796 C CA . GLU B 1 6 ? 7.879 0.252 2.746 1 98.88 6 GLU B CA 1
ATOM 797 C C . GLU B 1 6 ? 7.027 -0.776 2.008 1 98.88 6 GLU B C 1
ATOM 799 O O . GLU B 1 6 ? 5.801 -0.77 2.125 1 98.88 6 GLU B O 1
ATOM 804 N N . ILE B 1 7 ? 7.668 -1.628 1.216 1 98.94 7 ILE B N 1
ATOM 805 C CA . ILE B 1 7 ? 6.969 -2.664 0.465 1 98.94 7 ILE B CA 1
ATOM 806 C C . ILE B 1 7 ? 7.43 -4.043 0.934 1 98.94 7 ILE B C 1
ATOM 808 O O . ILE B 1 7 ? 8.633 -4.312 1.001 1 98.94 7 ILE B O 1
ATOM 812 N N . ALA B 1 8 ? 6.52 -4.863 1.362 1 98.88 8 ALA B N 1
ATOM 813 C CA . ALA B 1 8 ? 6.73 -6.289 1.603 1 98.88 8 ALA B CA 1
ATOM 814 C C . ALA B 1 8 ? 5.934 -7.137 0.61 1 98.88 8 ALA B C 1
ATOM 816 O O . ALA B 1 8 ? 4.734 -6.922 0.423 1 98.88 8 ALA B O 1
ATOM 817 N N . VAL B 1 9 ? 6.602 -8.078 -0.025 1 98.69 9 VAL B N 1
ATOM 818 C CA . VAL B 1 9 ? 6 -8.891 -1.071 1 98.69 9 VAL B CA 1
ATOM 819 C C . VAL B 1 9 ? 6.07 -10.367 -0.679 1 98.69 9 VAL B C 1
ATOM 821 O O . VAL B 1 9 ? 7.133 -10.867 -0.302 1 98.69 9 VAL B O 1
ATOM 824 N N . ASP B 1 10 ? 4.969 -11.023 -0.823 1 98.5 10 ASP B N 1
ATOM 825 C CA . ASP B 1 10 ? 4.891 -12.445 -0.518 1 98.5 10 ASP B CA 1
ATOM 826 C C . ASP B 1 10 ? 4.289 -13.227 -1.685 1 98.5 10 ASP B C 1
ATOM 828 O O . ASP B 1 10 ? 3.07 -13.266 -1.85 1 98.5 10 ASP B O 1
ATOM 832 N N . PRO B 1 11 ? 5.168 -13.844 -2.443 1 98.44 11 PRO B N 1
ATOM 833 C CA . PRO B 1 11 ? 4.633 -14.766 -3.453 1 98.44 11 PRO B CA 1
ATOM 834 C C . PRO B 1 11 ? 3.994 -16.016 -2.838 1 98.44 11 PRO B C 1
ATOM 836 O O . PRO B 1 11 ? 4.562 -16.609 -1.93 1 98.44 11 PRO B O 1
ATOM 839 N N . ILE B 1 12 ? 2.883 -16.344 -3.271 1 97.31 12 ILE B N 1
ATOM 840 C CA . ILE B 1 12 ? 2.133 -17.469 -2.719 1 97.31 12 ILE B CA 1
ATOM 841 C C . ILE B 1 12 ? 2.072 -18.594 -3.742 1 97.31 12 ILE B C 1
ATOM 843 O O . ILE B 1 12 ? 1.91 -18.344 -4.941 1 97.31 12 ILE B O 1
ATOM 847 N N . GLY B 1 13 ? 2.176 -19.844 -3.244 1 96.75 13 GLY B N 1
ATOM 848 C CA . GLY B 1 13 ? 1.988 -21.016 -4.086 1 96.75 13 GLY B CA 1
ATOM 849 C C . GLY B 1 13 ? 3.205 -21.344 -4.93 1 96.75 13 GLY B C 1
ATOM 850 O O . GLY B 1 13 ? 3.076 -21.859 -6.047 1 96.75 13 GLY B O 1
ATOM 851 N N . THR B 1 14 ? 4.383 -21.062 -4.449 1 96.69 14 THR B N 1
ATOM 852 C CA . THR B 1 14 ? 5.605 -21.203 -5.234 1 96.69 14 THR B CA 1
ATOM 853 C C . THR B 1 14 ? 6.129 -22.641 -5.168 1 96.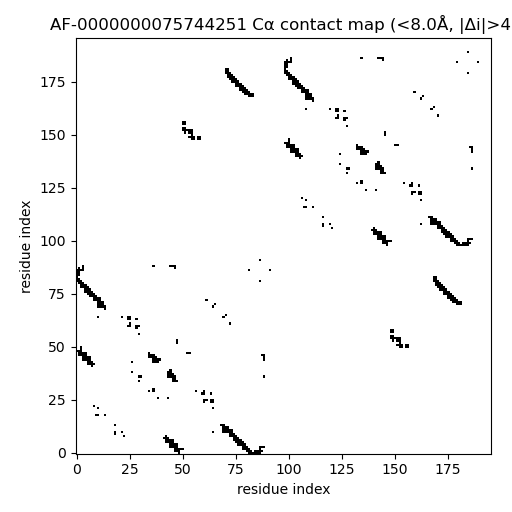69 14 THR B C 1
ATOM 855 O O . THR B 1 14 ? 7.004 -23.016 -5.941 1 96.69 14 THR B O 1
ATOM 858 N N . GLY B 1 15 ? 5.66 -23.391 -4.215 1 96.5 15 GLY B N 1
ATOM 859 C CA . GLY B 1 15 ? 6.125 -24.766 -4.051 1 96.5 15 GLY B CA 1
ATOM 860 C C . GLY B 1 15 ? 7.297 -24.875 -3.092 1 96.5 15 GLY B C 1
ATOM 861 O O . GLY B 1 15 ? 7.859 -25.969 -2.926 1 96.5 15 GLY B O 1
ATOM 862 N N . SER B 1 16 ? 7.738 -23.812 -2.594 1 95.5 16 SER B N 1
ATOM 863 C CA . SER B 1 16 ? 8.828 -23.781 -1.621 1 95.5 16 SER B CA 1
ATOM 864 C C . SER B 1 16 ? 8.547 -22.781 -0.508 1 95.5 16 SER B C 1
ATOM 866 O O . SER B 1 16 ? 7.887 -21.766 -0.735 1 95.5 16 SER B O 1
ATOM 868 N N . THR B 1 17 ? 9.016 -23.094 0.76 1 95.44 17 THR B N 1
ATOM 869 C CA . THR B 1 17 ? 8.914 -22.156 1.872 1 95.44 17 THR B CA 1
ATOM 870 C C . THR B 1 17 ? 9.883 -21 1.685 1 95.44 17 THR B C 1
ATOM 872 O O . THR B 1 17 ? 9.742 -19.953 2.324 1 95.44 17 THR B O 1
ATOM 875 N N . SER B 1 18 ? 10.805 -21.188 0.888 1 96.44 18 SER B N 1
ATOM 876 C CA . SER B 1 18 ? 11.805 -20.156 0.642 1 96.44 18 SER B CA 1
ATOM 877 C C . SER B 1 18 ? 11.453 -19.344 -0.597 1 96.44 18 SER B C 1
ATOM 879 O O . SER B 1 18 ? 11.227 -19.891 -1.673 1 96.44 18 SER B O 1
ATOM 881 N N . VAL B 1 19 ? 11.406 -17.953 -0.367 1 97.38 19 VAL B N 1
ATOM 882 C CA . VAL B 1 19 ? 11.062 -17.125 -1.509 1 97.38 19 VAL B CA 1
ATOM 883 C C . VAL B 1 19 ? 12.156 -16.062 -1.718 1 97.38 19 VAL B C 1
ATOM 885 O O . VAL B 1 19 ? 11.945 -15.078 -2.422 1 97.38 19 VAL B O 1
ATOM 888 N N . GLY B 1 20 ? 13.242 -16.156 -1.128 1 97.75 20 GLY B N 1
ATOM 889 C CA . GLY B 1 20 ? 14.312 -15.172 -1.145 1 97.75 20 GLY B CA 1
ATOM 890 C C . GLY B 1 20 ? 14.75 -14.789 -2.547 1 97.75 20 GLY B C 1
ATOM 891 O O . GLY B 1 20 ? 14.945 -13.602 -2.836 1 97.75 20 GLY B O 1
ATOM 892 N N . ASP B 1 21 ? 14.867 -15.758 -3.422 1 97.94 21 ASP B N 1
ATOM 893 C CA . ASP B 1 21 ? 15.289 -15.5 -4.797 1 97.94 21 ASP B CA 1
ATOM 894 C C . ASP B 1 21 ? 14.258 -14.648 -5.539 1 97.94 21 ASP B C 1
ATOM 896 O O . ASP B 1 21 ? 14.625 -13.805 -6.355 1 97.94 21 ASP B O 1
ATOM 900 N N . LEU B 1 22 ? 13.031 -14.938 -5.316 1 98.44 22 LEU B N 1
ATOM 901 C CA . LEU B 1 22 ? 11.977 -14.125 -5.918 1 98.44 22 LEU B CA 1
ATOM 902 C C . LEU B 1 22 ? 12.016 -12.695 -5.371 1 98.44 22 LEU B C 1
ATOM 904 O O . LEU B 1 22 ? 11.859 -11.734 -6.129 1 98.44 22 LEU B O 1
ATOM 908 N N . ILE B 1 23 ? 12.242 -12.523 -4.027 1 98.69 23 ILE B N 1
ATOM 909 C CA . ILE B 1 23 ? 12.336 -11.211 -3.408 1 98.69 23 ILE B CA 1
ATOM 910 C C . ILE B 1 23 ? 13.539 -10.453 -3.982 1 98.69 23 ILE B C 1
ATOM 912 O O . ILE B 1 23 ? 13.461 -9.242 -4.207 1 98.69 23 ILE B O 1
ATOM 916 N N . LYS B 1 24 ? 14.547 -11.156 -4.293 1 98.69 24 LYS B N 1
ATOM 917 C CA . LYS B 1 24 ? 15.703 -10.547 -4.934 1 98.69 24 LYS B CA 1
ATOM 918 C C . LYS B 1 24 ? 15.328 -9.922 -6.273 1 98.69 24 LYS B C 1
ATOM 920 O O . LYS B 1 24 ? 15.82 -8.844 -6.621 1 98.69 24 LYS B O 1
ATOM 925 N N . GLN B 1 25 ? 14.516 -10.57 -6.984 1 98.44 25 GLN B N 1
ATOM 926 C CA . GLN B 1 25 ? 14.062 -10.039 -8.266 1 98.44 25 GLN B CA 1
ATOM 927 C C . GLN B 1 25 ? 13.211 -8.789 -8.078 1 98.44 25 GLN B C 1
ATOM 929 O O . GLN B 1 25 ? 13.336 -7.828 -8.836 1 98.44 25 GLN B O 1
ATOM 934 N N . ALA B 1 26 ? 12.344 -8.859 -7.094 1 98.56 26 ALA B N 1
ATOM 935 C CA . ALA B 1 26 ? 11.555 -7.672 -6.773 1 98.56 26 ALA B CA 1
ATOM 936 C C . ALA B 1 26 ? 12.453 -6.48 -6.457 1 98.56 26 ALA B C 1
ATOM 938 O O . ALA B 1 26 ? 12.227 -5.375 -6.953 1 98.56 26 ALA B O 1
ATOM 939 N N . VAL B 1 27 ? 13.5 -6.691 -5.625 1 98.75 27 VAL B N 1
ATOM 940 C CA . VAL B 1 27 ? 14.43 -5.637 -5.234 1 98.75 27 VAL B CA 1
ATOM 941 C C . VAL B 1 27 ? 15.18 -5.125 -6.465 1 98.75 27 VAL B C 1
ATOM 943 O O . VAL B 1 27 ? 15.438 -3.926 -6.586 1 98.75 27 VAL B O 1
ATOM 946 N N . SER B 1 28 ? 15.5 -6.012 -7.363 1 98.69 28 SER B N 1
ATOM 947 C CA . SER B 1 28 ? 16.188 -5.609 -8.586 1 98.69 28 SER B CA 1
ATOM 948 C C . SER B 1 28 ? 15.352 -4.633 -9.398 1 98.69 28 SER B C 1
ATOM 950 O O . SER B 1 28 ? 15.891 -3.727 -10.039 1 98.69 28 SER B O 1
ATOM 952 N N . VAL B 1 29 ? 14.055 -4.828 -9.453 1 98.69 29 VAL B N 1
ATOM 953 C CA . VAL B 1 29 ? 13.148 -3.922 -10.148 1 98.69 29 VAL B CA 1
ATOM 954 C C . VAL B 1 29 ? 13.234 -2.527 -9.531 1 98.69 29 VAL B C 1
ATOM 956 O O . VAL B 1 29 ? 13.297 -1.528 -10.25 1 98.69 29 VAL B O 1
ATOM 959 N N . ILE B 1 30 ? 13.219 -2.447 -8.195 1 98.62 30 ILE B N 1
ATOM 960 C CA . ILE B 1 30 ? 13.336 -1.177 -7.488 1 98.62 30 ILE B CA 1
ATOM 961 C C . ILE B 1 30 ? 14.648 -0.494 -7.859 1 98.62 30 ILE B C 1
ATOM 963 O O . ILE B 1 30 ? 14.664 0.695 -8.188 1 98.62 30 ILE B O 1
ATOM 967 N N . ALA B 1 31 ? 15.719 -1.28 -7.863 1 98.38 31 ALA B N 1
ATOM 968 C CA . ALA B 1 31 ? 17.047 -0.761 -8.18 1 98.38 31 ALA B CA 1
ATOM 969 C C . ALA B 1 31 ? 17.078 -0.188 -9.594 1 98.38 31 ALA B C 1
ATOM 971 O O . ALA B 1 31 ? 17.641 0.892 -9.82 1 98.38 31 ALA B O 1
ATOM 972 N N . LYS B 1 32 ? 16.469 -0.861 -10.539 1 98.06 32 LYS B N 1
ATOM 973 C CA . LYS B 1 32 ? 16.484 -0.468 -11.945 1 98.06 32 LYS B CA 1
ATOM 974 C C . LYS B 1 32 ? 15.734 0.845 -12.156 1 98.06 32 LYS B C 1
ATOM 976 O O . LYS B 1 32 ? 16.047 1.6 -13.078 1 98.06 32 LYS B O 1
ATOM 981 N N . ARG B 1 33 ? 14.781 1.095 -11.297 1 96.62 33 ARG B N 1
ATOM 982 C CA . ARG B 1 33 ? 14.008 2.33 -11.406 1 96.62 33 ARG B CA 1
ATOM 983 C C . ARG B 1 33 ? 14.828 3.529 -10.938 1 96.62 33 ARG B C 1
ATOM 985 O O . ARG B 1 33 ? 14.477 4.676 -11.227 1 96.62 33 ARG B O 1
ATOM 992 N N . GLY B 1 34 ? 15.82 3.279 -10.125 1 97.12 34 GLY B N 1
ATOM 993 C CA . GLY B 1 34 ? 16.734 4.336 -9.719 1 97.12 34 GLY B CA 1
ATOM 994 C C . GLY B 1 34 ? 16.281 5.066 -8.469 1 97.12 34 GLY B C 1
ATOM 995 O O . GLY B 1 34 ? 16.844 6.113 -8.125 1 97.12 34 GLY B O 1
ATOM 996 N N . TYR B 1 35 ? 15.297 4.621 -7.824 1 96.44 35 TYR B N 1
ATOM 997 C CA . TYR B 1 35 ? 14.867 5.211 -6.559 1 96.44 35 TYR B CA 1
ATOM 998 C C . TYR B 1 35 ? 15.891 4.941 -5.461 1 96.44 35 TYR B C 1
ATOM 1000 O O . TYR B 1 35 ? 16.578 3.918 -5.48 1 96.44 35 TYR B O 1
ATOM 1008 N N . LYS B 1 36 ? 16.047 5.891 -4.535 1 97.81 36 LYS B N 1
ATOM 1009 C CA . LYS B 1 36 ? 16.734 5.574 -3.289 1 97.81 36 LYS B CA 1
ATOM 1010 C C . LYS B 1 36 ? 15.969 4.527 -2.486 1 97.81 36 LYS B C 1
ATOM 1012 O O . LYS B 1 36 ? 14.75 4.629 -2.33 1 97.81 36 LYS B O 1
ATOM 1017 N N . TYR B 1 37 ? 16.656 3.5 -2.014 1 98.69 37 TYR B N 1
ATOM 1018 C CA . TYR B 1 37 ? 15.977 2.443 -1.272 1 98.69 37 TYR B CA 1
ATOM 1019 C C . TYR B 1 37 ? 16.906 1.826 -0.231 1 98.69 37 TYR B C 1
ATOM 1021 O O . TYR B 1 37 ? 18.109 2.078 -0.238 1 98.69 37 TYR B O 1
ATOM 1029 N N . GLN B 1 38 ? 16.328 1.08 0.722 1 98.75 38 GLN B N 1
ATOM 1030 C CA . GLN B 1 38 ? 17 0.309 1.758 1 98.75 38 GLN B CA 1
ATOM 1031 C C . GLN B 1 38 ? 16.297 -1.023 2.002 1 98.75 38 GLN B C 1
ATOM 1033 O O . GLN B 1 38 ? 15.133 -1.052 2.381 1 98.75 38 GLN B O 1
ATOM 1038 N N . VAL B 1 39 ? 17 -2.086 1.76 1 98.69 39 VAL B N 1
ATOM 1039 C CA . VAL B 1 39 ? 16.469 -3.41 2.057 1 98.69 39 VAL B CA 1
ATOM 1040 C C . VAL B 1 39 ? 16.516 -3.662 3.561 1 98.69 39 VAL B C 1
ATOM 1042 O O . VAL B 1 39 ? 17.547 -3.457 4.199 1 98.69 39 VAL B O 1
ATOM 1045 N N . CYS B 1 40 ? 15.383 -4.023 4.145 1 98.31 40 CYS B N 1
ATOM 1046 C CA . CYS B 1 40 ? 15.289 -4.418 5.547 1 98.31 40 CYS B CA 1
ATOM 1047 C C . CYS B 1 40 ? 14.812 -5.859 5.676 1 98.31 40 CYS B C 1
ATOM 1049 O O . CYS B 1 40 ? 14.469 -6.496 4.68 1 98.31 40 CYS B O 1
ATOM 1051 N N . ALA B 1 41 ? 14.859 -6.426 6.875 1 97.38 41 ALA B N 1
ATOM 1052 C CA . ALA B 1 41 ? 14.594 -7.844 7.105 1 97.38 41 ALA B CA 1
ATOM 1053 C C . ALA B 1 41 ? 13.164 -8.203 6.703 1 97.38 41 ALA B C 1
ATOM 1055 O O . ALA B 1 41 ? 12.898 -9.336 6.301 1 97.38 41 ALA B O 1
ATOM 1056 N N . MET B 1 42 ? 12.195 -7.18 6.742 1 97.5 42 MET B N 1
ATOM 1057 C CA . MET B 1 42 ? 10.789 -7.516 6.559 1 97.5 42 MET B CA 1
ATOM 1058 C C . MET B 1 42 ? 10.188 -6.73 5.398 1 97.5 42 MET B C 1
ATOM 1060 O O . MET B 1 42 ? 8.977 -6.762 5.184 1 97.5 42 MET B O 1
ATOM 1064 N N . GLY B 1 43 ? 10.977 -5.949 4.66 1 98.56 43 GLY B N 1
ATOM 1065 C CA . GLY B 1 43 ? 10.555 -5.156 3.52 1 98.56 43 GLY B CA 1
ATOM 1066 C C . GLY B 1 43 ? 11.641 -4.238 2.99 1 98.56 43 GLY B C 1
ATOM 1067 O O . GLY B 1 43 ? 12.758 -4.227 3.51 1 98.56 43 GLY B O 1
ATOM 1068 N N . THR B 1 44 ? 11.344 -3.605 1.956 1 98.81 44 THR B N 1
ATOM 1069 C CA . THR B 1 44 ? 12.242 -2.631 1.351 1 98.81 44 THR B CA 1
ATOM 1070 C C . THR B 1 44 ? 11.648 -1.229 1.411 1 98.81 44 THR B C 1
ATOM 1072 O O . THR B 1 44 ? 10.5 -1.021 1.011 1 98.81 44 THR B O 1
ATOM 1075 N N . VAL B 1 45 ? 12.375 -0.322 1.995 1 98.81 45 VAL B N 1
ATOM 1076 C CA . VAL B 1 45 ? 11.961 1.074 2.09 1 98.81 45 VAL B CA 1
ATOM 1077 C C . VAL B 1 45 ? 12.398 1.83 0.837 1 98.81 45 VAL B C 1
ATOM 1079 O O . VAL B 1 45 ? 13.516 1.646 0.354 1 98.81 45 VAL B O 1
ATOM 1082 N N . VAL B 1 46 ? 11.539 2.662 0.281 1 98.62 46 VAL B N 1
ATOM 1083 C CA . VAL B 1 46 ? 11.797 3.379 -0.964 1 98.62 46 VAL B CA 1
ATOM 1084 C C . VAL B 1 46 ? 11.336 4.828 -0.829 1 98.62 46 VAL B C 1
ATOM 1086 O O . VAL B 1 46 ? 10.273 5.102 -0.264 1 98.62 46 VAL B O 1
ATOM 1089 N N . GLU B 1 47 ? 12.094 5.809 -1.27 1 98.31 47 GLU B N 1
ATOM 1090 C CA . GLU B 1 47 ? 11.656 7.188 -1.456 1 98.31 47 GLU B CA 1
ATOM 1091 C C . GLU B 1 47 ? 11.047 7.391 -2.84 1 98.31 47 GLU B C 1
ATOM 1093 O O . GLU B 1 47 ? 11.656 7.035 -3.852 1 98.31 47 GLU B O 1
ATOM 1098 N N . LEU B 1 48 ? 9.867 7.902 -2.902 1 97.38 48 LEU B N 1
ATOM 1099 C CA . LEU B 1 48 ? 9.18 8.133 -4.168 1 97.38 48 LEU B CA 1
ATOM 1100 C C . LEU B 1 48 ? 8.883 9.617 -4.359 1 97.38 48 LEU B C 1
ATOM 1102 O O . LEU B 1 48 ? 8.578 10.328 -3.396 1 97.38 48 LEU B O 1
ATOM 1106 N N . PRO B 1 49 ? 8.859 9.984 -5.676 1 95.38 49 PRO B N 1
ATOM 1107 C CA . PRO B 1 49 ? 8.508 11.375 -5.949 1 95.38 49 PRO B CA 1
ATOM 1108 C C . PRO B 1 49 ? 7.047 11.688 -5.641 1 95.38 49 PRO B C 1
ATOM 1110 O O . PRO B 1 49 ? 6.711 12.82 -5.297 1 95.38 49 PRO B O 1
ATOM 1113 N N . SER B 1 50 ? 6.145 10.703 -5.824 1 96.38 50 SER B N 1
ATOM 1114 C CA . SER B 1 50 ? 4.723 10.93 -5.602 1 96.38 50 SER B CA 1
ATOM 1115 C C . SER B 1 50 ? 4 9.617 -5.297 1 96.38 50 SER B C 1
ATOM 1117 O O . SER B 1 50 ? 4.527 8.539 -5.555 1 96.38 50 SER B O 1
ATOM 1119 N N . LEU B 1 51 ? 2.789 9.805 -4.762 1 98 51 LEU B N 1
ATOM 1120 C CA . LEU B 1 51 ? 1.941 8.641 -4.52 1 98 51 LEU B CA 1
ATOM 1121 C C . LEU B 1 51 ? 1.618 7.926 -5.828 1 98 51 LEU B C 1
ATOM 1123 O O . LEU B 1 51 ? 1.463 6.699 -5.848 1 98 51 LEU B O 1
ATOM 1127 N N . ARG B 1 52 ? 1.604 8.641 -6.918 1 97.44 52 ARG B N 1
ATOM 1128 C CA . ARG B 1 52 ? 1.226 8.102 -8.219 1 97.44 52 ARG B CA 1
ATOM 1129 C C . ARG B 1 52 ? 2.258 7.098 -8.719 1 97.44 52 ARG B C 1
ATOM 1131 O O . ARG B 1 52 ? 1.979 6.312 -9.633 1 97.44 52 ARG B O 1
ATOM 1138 N N . ASP B 1 53 ? 3.428 7.113 -8.156 1 97.81 53 ASP B N 1
ATOM 1139 C CA . ASP B 1 53 ? 4.488 6.215 -8.594 1 97.81 53 ASP B CA 1
ATOM 1140 C C . ASP B 1 53 ? 4.336 4.832 -7.961 1 97.81 53 ASP B C 1
ATOM 1142 O O . ASP B 1 53 ? 4.965 3.869 -8.398 1 97.81 53 ASP B O 1
ATOM 1146 N N . ILE B 1 54 ? 3.484 4.691 -6.957 1 98.56 54 ILE B N 1
ATOM 1147 C CA . ILE B 1 54 ? 3.328 3.434 -6.238 1 98.56 54 ILE B CA 1
ATOM 1148 C C . ILE B 1 54 ? 2.787 2.361 -7.18 1 98.56 54 ILE B C 1
ATOM 1150 O O . ILE B 1 54 ? 3.328 1.255 -7.25 1 98.56 54 ILE B O 1
ATOM 1154 N N . GLY B 1 55 ? 1.758 2.689 -7.918 1 98.31 55 GLY B N 1
ATOM 1155 C CA . GLY B 1 55 ? 1.116 1.734 -8.805 1 98.31 55 GLY B CA 1
ATOM 1156 C C . GLY B 1 55 ? 2.062 1.152 -9.836 1 98.31 55 GLY B C 1
ATOM 1157 O O . GLY B 1 55 ? 2.225 -0.067 -9.922 1 98.31 55 GLY B O 1
ATOM 1158 N N . PRO B 1 56 ? 2.693 2.041 -10.594 1 98.38 56 PRO B N 1
ATOM 1159 C CA . PRO B 1 56 ? 3.641 1.552 -11.594 1 98.38 56 PRO B CA 1
ATOM 1160 C C . PRO B 1 56 ? 4.758 0.704 -10.992 1 98.38 56 PRO B C 1
ATOM 1162 O O . PRO B 1 56 ? 5.152 -0.308 -11.578 1 98.38 56 PRO B O 1
ATOM 1165 N N . LEU B 1 57 ? 5.27 1.087 -9.859 1 98.69 57 LEU B N 1
ATOM 1166 C CA . LEU B 1 57 ? 6.32 0.312 -9.211 1 98.69 57 LEU B CA 1
ATOM 1167 C C . LEU B 1 57 ? 5.82 -1.085 -8.852 1 98.69 57 LEU B C 1
ATOM 1169 O O . LEU B 1 57 ? 6.48 -2.08 -9.156 1 98.69 57 LEU B O 1
ATOM 1173 N N . LEU B 1 58 ? 4.641 -1.15 -8.258 1 98.75 58 LEU B N 1
ATOM 1174 C CA . LEU B 1 58 ? 4.059 -2.434 -7.883 1 98.75 58 LEU B CA 1
ATOM 1175 C C . LEU B 1 58 ? 3.783 -3.287 -9.117 1 98.75 58 LEU B C 1
ATOM 1177 O O . LEU B 1 58 ? 4 -4.5 -9.094 1 98.75 58 LEU B O 1
ATOM 1181 N N . GLU B 1 59 ? 3.281 -2.625 -10.141 1 98.56 59 GLU B N 1
ATOM 1182 C CA . GLU B 1 59 ? 3.021 -3.367 -11.367 1 98.56 59 GLU B CA 1
ATOM 1183 C C . GLU B 1 59 ? 4.297 -4.012 -11.906 1 98.56 59 GLU B C 1
ATOM 1185 O O . GLU B 1 59 ? 4.301 -5.195 -12.25 1 98.56 59 GLU B O 1
ATOM 1190 N N . ASP B 1 60 ? 5.367 -3.264 -11.953 1 98.75 60 ASP B N 1
ATOM 1191 C CA . ASP B 1 60 ? 6.633 -3.793 -12.453 1 98.75 60 ASP B CA 1
ATOM 1192 C C . ASP B 1 60 ? 7.117 -4.957 -11.594 1 98.75 60 ASP B C 1
ATOM 1194 O O . ASP B 1 60 ? 7.594 -5.969 -12.117 1 98.75 60 ASP B O 1
ATOM 1198 N N . ILE B 1 61 ? 7.008 -4.805 -10.297 1 98.81 61 ILE B N 1
ATOM 1199 C CA . ILE B 1 61 ? 7.438 -5.852 -9.375 1 98.81 61 ILE B CA 1
ATOM 1200 C C . ILE B 1 61 ? 6.605 -7.109 -9.602 1 98.81 61 ILE B C 1
ATOM 1202 O O . ILE B 1 61 ? 7.156 -8.203 -9.773 1 98.81 61 ILE B O 1
ATOM 1206 N N . HIS B 1 62 ? 5.277 -6.949 -9.586 1 98.69 62 HIS B N 1
ATOM 1207 C CA . HIS B 1 62 ? 4.402 -8.109 -9.719 1 98.69 62 HIS B CA 1
ATOM 1208 C C . HIS B 1 62 ? 4.59 -8.781 -11.078 1 98.69 62 HIS B C 1
ATOM 1210 O O . HIS B 1 62 ? 4.625 -10.008 -11.172 1 98.69 62 HIS B O 1
ATOM 1216 N N . GLU B 1 63 ? 4.75 -7.996 -12.117 1 98.5 63 GLU B N 1
ATOM 1217 C CA . GLU B 1 63 ? 4.957 -8.57 -13.438 1 98.5 63 GLU B CA 1
ATOM 1218 C C . GLU B 1 63 ? 6.254 -9.375 -13.5 1 98.5 63 GLU B C 1
ATOM 1220 O O . GLU B 1 63 ? 6.312 -10.414 -14.156 1 98.5 63 GLU B O 1
ATOM 1225 N N . GLU B 1 64 ? 7.301 -8.883 -12.883 1 98.69 64 GLU B N 1
ATOM 1226 C CA . GLU B 1 64 ? 8.562 -9.617 -12.844 1 98.69 64 GLU B CA 1
ATOM 1227 C C . GLU B 1 64 ? 8.383 -10.984 -12.203 1 98.69 64 GLU B C 1
ATOM 1229 O O . GLU B 1 64 ? 8.945 -11.977 -12.672 1 98.69 64 GLU B O 1
ATOM 1234 N N . LEU B 1 65 ? 7.605 -11.078 -11.117 1 98.56 65 LEU B N 1
ATOM 1235 C CA . LEU B 1 65 ? 7.352 -12.328 -10.414 1 98.56 65 LEU B CA 1
ATOM 1236 C C . LEU B 1 65 ? 6.453 -13.242 -11.234 1 98.56 65 LEU B C 1
ATOM 1238 O O . LEU B 1 65 ? 6.648 -14.461 -11.258 1 98.56 65 LEU B O 1
ATOM 1242 N N . VAL B 1 66 ? 5.496 -12.656 -11.953 1 97.94 66 VAL B N 1
ATOM 1243 C CA . VAL B 1 66 ? 4.598 -13.43 -12.805 1 97.94 66 VAL B CA 1
ATOM 1244 C C . VAL B 1 66 ? 5.391 -14.094 -13.922 1 97.94 66 VAL B C 1
ATOM 1246 O O . VAL B 1 66 ? 5.145 -15.25 -14.266 1 97.94 66 VAL B O 1
ATOM 1249 N N . LYS B 1 67 ? 6.34 -13.383 -14.438 1 98.12 67 LYS B N 1
ATOM 1250 C CA . LYS B 1 67 ? 7.207 -13.93 -15.477 1 98.12 67 LYS B CA 1
ATOM 1251 C C . LYS B 1 67 ? 7.941 -15.172 -14.984 1 98.12 67 LYS B C 1
ATOM 1253 O O . LYS B 1 67 ? 8.352 -16.016 -15.781 1 98.12 67 LYS B O 1
ATOM 1258 N N . ARG B 1 68 ? 8.07 -15.312 -13.711 1 97.5 68 ARG B N 1
ATOM 1259 C CA . ARG B 1 68 ? 8.805 -16.422 -13.117 1 97.5 68 ARG B CA 1
ATOM 1260 C C . ARG B 1 68 ? 7.855 -17.5 -12.602 1 97.5 68 ARG B C 1
ATOM 1262 O O . ARG B 1 68 ? 8.258 -18.375 -11.836 1 97.5 68 ARG B O 1
ATOM 1269 N N . GLY B 1 69 ? 6.633 -17.297 -12.844 1 97.31 69 GLY B N 1
ATOM 1270 C CA . GLY B 1 69 ? 5.68 -18.375 -12.625 1 97.31 69 GLY B CA 1
ATOM 1271 C C . GLY B 1 69 ? 4.789 -18.141 -11.422 1 97.31 69 GLY B C 1
ATOM 1272 O O . GLY B 1 69 ? 3.959 -18.984 -11.086 1 97.31 69 GLY B O 1
ATOM 1273 N N . VAL B 1 70 ? 4.934 -17.109 -10.781 1 97.88 70 VAL B N 1
ATOM 1274 C CA . VAL B 1 70 ? 4.102 -16.828 -9.617 1 97.88 70 VAL B CA 1
ATOM 1275 C C . VAL B 1 70 ? 2.691 -16.453 -10.07 1 97.88 70 VAL B C 1
ATOM 1277 O O . VAL B 1 70 ? 2.521 -15.609 -10.961 1 97.88 70 VAL B O 1
ATOM 1280 N N . LYS B 1 71 ? 1.726 -17.016 -9.383 1 97.31 71 LYS B N 1
ATOM 1281 C CA . LYS B 1 71 ? 0.352 -16.797 -9.828 1 97.31 71 LYS B CA 1
ATOM 1282 C C . LYS B 1 71 ? -0.433 -15.969 -8.82 1 97.31 71 LYS B C 1
ATOM 1284 O O . LYS B 1 71 ? -1.514 -15.469 -9.133 1 97.31 71 LYS B O 1
ATOM 1289 N N . ARG B 1 72 ? 0.059 -15.859 -7.625 1 97.69 72 ARG B N 1
ATOM 1290 C CA . ARG B 1 72 ? -0.572 -15.039 -6.598 1 97.69 72 ARG B CA 1
ATOM 1291 C C . ARG B 1 72 ? 0.474 -14.312 -5.762 1 97.69 72 ARG B C 1
ATOM 1293 O O . ARG B 1 72 ? 1.447 -14.914 -5.309 1 97.69 72 ARG B O 1
ATOM 1300 N N . ILE B 1 73 ? 0.219 -13 -5.641 1 98.44 73 ILE B N 1
ATOM 1301 C CA . ILE B 1 73 ? 1.151 -12.156 -4.898 1 98.44 73 ILE B CA 1
ATOM 1302 C C . ILE B 1 73 ? 0.391 -11.328 -3.863 1 98.44 73 ILE B C 1
ATOM 1304 O O . ILE B 1 73 ? -0.535 -10.594 -4.207 1 98.44 73 ILE B O 1
ATOM 1308 N N . VAL B 1 74 ? 0.755 -11.477 -2.592 1 98.5 74 VAL B N 1
ATOM 1309 C CA . VAL B 1 74 ? 0.274 -10.602 -1.529 1 98.5 74 VAL B CA 1
ATOM 1310 C C . VAL B 1 74 ? 1.362 -9.594 -1.152 1 98.5 74 VAL B C 1
ATOM 1312 O O . VAL B 1 74 ? 2.504 -9.977 -0.885 1 98.5 74 VAL B O 1
ATOM 1315 N N . SER B 1 75 ? 1.021 -8.344 -1.261 1 98.81 75 SER B N 1
ATOM 1316 C CA . SER B 1 75 ? 1.959 -7.285 -0.903 1 98.81 75 SER B CA 1
ATOM 1317 C C . SER B 1 75 ? 1.359 -6.344 0.136 1 98.81 75 SER B C 1
ATOM 1319 O O . SER B 1 75 ? 0.143 -6.148 0.175 1 98.81 75 SER B O 1
ATOM 1321 N N . VAL B 1 76 ? 2.189 -5.855 0.963 1 98.88 76 VAL B N 1
ATOM 1322 C CA . VAL B 1 76 ? 1.826 -4.805 1.908 1 98.88 76 VAL B CA 1
ATOM 1323 C C . VAL B 1 76 ? 2.697 -3.574 1.671 1 98.88 76 VAL B C 1
ATOM 1325 O O . VAL B 1 76 ? 3.922 -3.686 1.559 1 98.88 76 VAL B O 1
ATOM 1328 N N . VAL B 1 77 ? 2.039 -2.455 1.543 1 98.88 77 VAL B N 1
ATOM 1329 C CA . VAL B 1 77 ? 2.74 -1.185 1.399 1 98.88 77 VAL B CA 1
ATOM 1330 C C . VAL B 1 77 ? 2.373 -0.258 2.555 1 98.88 77 VAL B C 1
ATOM 1332 O O . VAL B 1 77 ? 1.192 0.004 2.799 1 98.88 77 VAL B O 1
ATOM 1335 N N . ARG B 1 78 ? 3.34 0.162 3.266 1 98.81 78 ARG B N 1
ATOM 1336 C CA . ARG B 1 78 ? 3.186 1.223 4.258 1 98.81 78 ARG B CA 1
ATOM 1337 C C . ARG B 1 78 ? 3.717 2.549 3.725 1 98.81 78 ARG B C 1
ATOM 1339 O O . ARG B 1 78 ? 4.789 2.598 3.119 1 98.81 78 ARG B O 1
ATOM 1346 N N . ILE B 1 79 ? 2.932 3.57 3.932 1 98.69 79 ILE B N 1
ATOM 1347 C CA . ILE B 1 79 ? 3.225 4.875 3.35 1 98.69 79 ILE B CA 1
ATOM 1348 C C . ILE B 1 79 ? 3.301 5.926 4.453 1 98.69 79 ILE B C 1
ATOM 1350 O O . ILE B 1 79 ? 2.438 5.977 5.332 1 98.69 79 ILE B O 1
ATOM 1354 N N . ASP B 1 80 ? 4.289 6.684 4.512 1 98.44 80 ASP B N 1
ATOM 1355 C CA . ASP B 1 80 ? 4.398 7.91 5.293 1 98.44 80 ASP B CA 1
ATOM 1356 C C . ASP B 1 80 ? 4.469 9.133 4.383 1 98.44 80 ASP B C 1
ATOM 1358 O O . ASP B 1 80 ? 5.496 9.383 3.75 1 98.44 80 ASP B O 1
ATOM 1362 N N . ASP B 1 81 ? 3.322 9.836 4.281 1 98 81 ASP B N 1
ATOM 1363 C CA . ASP B 1 81 ? 3.15 11.016 3.447 1 98 81 ASP B CA 1
ATOM 1364 C C . ASP B 1 81 ? 3.17 12.289 4.289 1 98 81 ASP B C 1
ATOM 1366 O O . ASP B 1 81 ? 2.154 12.672 4.879 1 98 81 ASP B O 1
ATOM 1370 N N . ARG B 1 82 ? 4.352 12.953 4.277 1 96.38 82 ARG B N 1
ATOM 1371 C CA . ARG B 1 82 ? 4.516 14.172 5.066 1 96.38 82 ARG B CA 1
ATOM 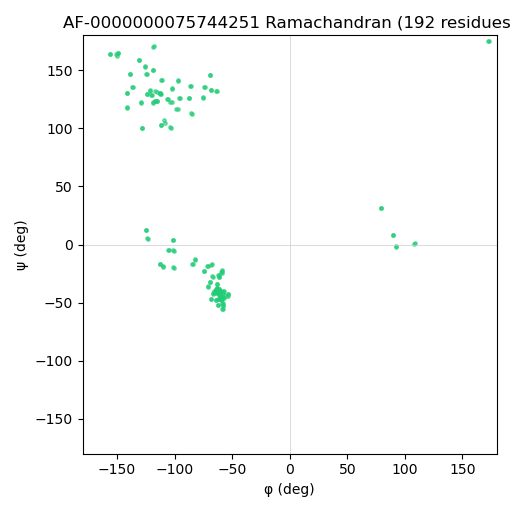1372 C C . ARG B 1 82 ? 4.504 15.406 4.176 1 96.38 82 ARG B C 1
ATOM 1374 O O . ARG B 1 82 ? 5.262 15.484 3.207 1 96.38 82 ARG B O 1
ATOM 1381 N N . ARG B 1 83 ? 3.609 16.25 4.559 1 94.44 83 ARG B N 1
ATOM 1382 C CA . ARG B 1 83 ? 3.395 17.438 3.729 1 94.44 83 ARG B CA 1
ATOM 1383 C C . ARG B 1 83 ? 3.979 18.688 4.387 1 94.44 83 ARG B C 1
ATOM 1385 O O . ARG B 1 83 ? 4.027 19.75 3.771 1 94.44 83 ARG B O 1
ATOM 1392 N N . ASP B 1 84 ? 4.488 18.609 5.559 1 93.81 84 ASP B N 1
ATOM 1393 C CA . ASP B 1 84 ? 5.012 19.75 6.305 1 93.81 84 ASP B CA 1
ATOM 1394 C C . ASP B 1 84 ? 6.535 19.797 6.227 1 93.81 84 ASP B C 1
ATOM 1396 O O . ASP B 1 84 ? 7.141 20.828 6.523 1 93.81 84 ASP B O 1
ATOM 1400 N N . LYS B 1 85 ? 7.152 18.703 5.895 1 90.56 85 LYS B N 1
ATOM 1401 C CA . LYS B 1 85 ? 8.602 18.688 5.727 1 90.56 85 LYS B CA 1
ATOM 1402 C C . LYS B 1 85 ? 9.023 17.625 4.715 1 90.56 85 LYS B C 1
ATOM 1404 O O . LYS B 1 85 ? 8.242 16.719 4.398 1 90.56 85 LYS B O 1
ATOM 1409 N N . ASN B 1 86 ? 10.266 17.828 4.301 1 89.38 86 ASN B N 1
ATOM 1410 C CA . ASN B 1 86 ? 10.844 16.812 3.422 1 89.38 86 ASN B CA 1
ATOM 1411 C C . ASN B 1 86 ? 11.477 15.672 4.215 1 89.38 86 ASN B C 1
ATOM 1413 O O . ASN B 1 86 ? 12.492 15.875 4.895 1 89.38 86 ASN B O 1
ATOM 1417 N N . GLU B 1 87 ? 10.914 14.57 4.113 1 90 87 GLU B N 1
ATOM 1418 C CA . GLU B 1 87 ? 11.391 13.406 4.848 1 90 87 GLU B CA 1
ATOM 1419 C C . GLU B 1 87 ? 12.289 12.531 3.975 1 90 87 GLU B C 1
ATOM 1421 O O . GLU B 1 87 ? 12.109 12.477 2.756 1 90 87 GLU B O 1
ATOM 1426 N N . SER B 1 88 ? 13.312 12.016 4.562 1 95.25 88 SER B N 1
ATOM 1427 C CA . SER B 1 88 ? 14.203 11.07 3.893 1 95.25 88 SER B CA 1
ATOM 1428 C C . SER B 1 88 ? 14.445 9.836 4.754 1 95.25 88 SER B C 1
ATOM 1430 O O . SER B 1 88 ? 14.25 9.867 5.969 1 95.25 88 SER B O 1
ATOM 1432 N N . ILE B 1 89 ? 14.859 8.766 4.07 1 97.25 89 ILE B N 1
ATOM 1433 C CA . ILE B 1 89 ? 15.172 7.531 4.785 1 97.25 89 ILE B CA 1
ATOM 1434 C C . ILE B 1 89 ? 16.281 7.797 5.812 1 97.25 89 ILE B C 1
ATOM 1436 O O . ILE B 1 89 ? 16.141 7.422 6.98 1 97.25 89 ILE B O 1
ATOM 1440 N N . GLU B 1 90 ? 17.344 8.422 5.371 1 95.44 90 GLU B N 1
ATOM 1441 C CA . GLU B 1 90 ? 18.5 8.703 6.234 1 95.44 90 GLU B CA 1
ATOM 1442 C C . GLU B 1 90 ? 18.078 9.523 7.453 1 95.44 90 GLU B C 1
ATOM 1444 O O . GLU B 1 90 ? 18.484 9.219 8.578 1 95.44 90 GLU B O 1
ATOM 1449 N N . TYR B 1 91 ? 17.406 10.609 7.211 1 94.56 91 TYR B N 1
ATOM 1450 C CA . TYR B 1 91 ? 16.984 11.469 8.312 1 94.56 91 TYR B CA 1
ATOM 1451 C C . TYR B 1 91 ? 16.172 10.68 9.336 1 94.56 91 TYR B C 1
ATOM 1453 O O . TYR B 1 91 ? 16.406 10.797 10.539 1 94.56 91 TYR B O 1
ATOM 1461 N N . LYS B 1 92 ? 15.203 9.797 8.898 1 95.69 92 LYS B N 1
ATOM 1462 C CA . LYS B 1 92 ? 14.359 9.008 9.789 1 95.69 92 LYS B CA 1
ATOM 1463 C C . LYS B 1 92 ? 15.195 8.102 10.68 1 95.69 92 LYS B C 1
ATOM 1465 O O . LYS B 1 92 ? 14.953 8.008 11.883 1 95.69 92 LYS B O 1
ATOM 1470 N N . VAL B 1 93 ? 16.141 7.406 10.102 1 96.06 93 VAL B N 1
ATOM 1471 C CA . VAL B 1 93 ? 16.969 6.457 10.844 1 96.06 93 VAL B CA 1
ATOM 1472 C C . VAL B 1 93 ? 17.875 7.211 11.812 1 96.06 93 VAL B C 1
ATOM 1474 O O . VAL B 1 93 ? 17.953 6.863 12.992 1 96.06 93 VAL B O 1
ATOM 1477 N N . SER B 1 94 ? 18.516 8.234 11.344 1 95.31 94 SER B N 1
ATOM 1478 C CA . SER B 1 94 ? 19.484 8.961 12.164 1 95.31 94 SER B CA 1
ATOM 1479 C C . SER B 1 94 ? 18.797 9.617 13.359 1 95.31 94 SER B C 1
ATOM 1481 O O . SER B 1 94 ? 19.391 9.719 14.438 1 95.31 94 SER B O 1
ATOM 1483 N N . ARG B 1 95 ? 17.656 10.133 13.203 1 94.44 95 ARG B N 1
ATOM 1484 C CA . ARG B 1 95 ? 16.906 10.844 14.242 1 94.44 95 ARG B CA 1
ATOM 1485 C C . ARG B 1 95 ? 16.656 9.938 15.445 1 94.44 95 ARG B C 1
ATOM 1487 O O . ARG B 1 95 ? 16.5 10.422 16.562 1 94.44 95 ARG B O 1
ATOM 1494 N N . VAL B 1 96 ? 16.641 8.57 15.281 1 96.44 96 VAL B N 1
ATOM 1495 C CA . VAL B 1 96 ? 16.281 7.676 16.375 1 96.44 96 VAL B CA 1
ATOM 1496 C C . VAL B 1 96 ? 17.516 6.902 16.844 1 96.44 96 VAL B C 1
ATOM 1498 O O . VAL B 1 96 ? 17.453 6.164 17.828 1 96.44 96 VAL B O 1
ATOM 1501 N N . THR B 1 97 ? 18.5 6.852 16.062 1 94.5 97 THR B N 1
ATOM 1502 C CA . THR B 1 97 ? 19.688 6.098 16.422 1 94.5 97 THR B CA 1
ATOM 1503 C C . THR B 1 97 ? 20.781 7.035 16.922 1 94.5 97 THR B C 1
ATOM 1505 O O . THR B 1 97 ? 21.844 6.582 17.359 1 94.5 97 THR B O 1
ATOM 1508 N N . GLN B 1 98 ? 20.688 8.289 16.922 1 83.62 98 GLN B N 1
ATOM 1509 C CA . GLN B 1 98 ? 21.672 9.219 17.469 1 83.62 98 GLN B CA 1
ATOM 1510 C C . GLN B 1 98 ? 21.234 9.719 18.844 1 83.62 98 GLN B C 1
ATOM 1512 O O . GLN B 1 98 ? 20.031 9.789 19.141 1 83.62 98 GLN B O 1
#

Radius of gyration: 17.06 Å; Cα contacts (8 Å, |Δi|>4): 354; chains: 2; bounding box: 42×45×35 Å

pLDDT: mean 96.78, std 4.22, range [65.31, 98.94]

Solvent-accessible surface area (backbone atoms only — not comparable to full-atom values): 10743 Å² total; per-residue (Å²): 110,15,36,40,35,34,43,29,80,43,77,41,88,74,86,54,96,72,56,65,71,60,51,48,51,38,51,46,49,49,55,72,71,64,49,58,68,46,84,52,100,78,31,35,35,35,52,39,92,45,54,58,51,49,8,56,52,49,42,54,31,51,51,58,44,38,76,72,67,45,44,30,39,38,34,38,38,38,36,44,43,30,69,81,48,74,60,49,73,66,59,60,53,50,69,72,73,103,109,16,35,39,35,35,44,29,78,42,78,42,89,75,86,56,96,70,55,63,71,61,50,50,51,39,52,48,49,50,55,73,70,63,48,60,68,47,85,51,98,78,30,34,35,37,52,40,93,45,56,58,52,50,7,55,52,50,42,54,31,53,50,5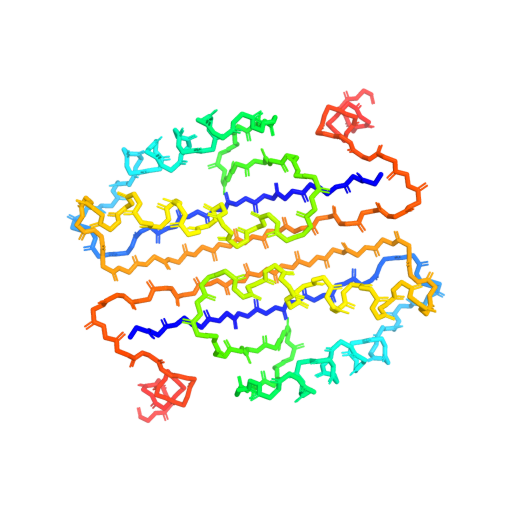7,44,38,77,71,66,45,43,30,39,40,34,39,36,38,37,44,42,31,70,81,48,75,60,50,72,65,59,60,53,48,69,72,72,102

Organism: Caldivirga maquilingensis (strain ATCC 700844 / DSM 13496 / JCM 10307 / IC-167) (NCBI:txid397948)

Sequence (196 aa):
MGIIIEIAVDPIGTGSTSVGDLIKQAVSVIAKRGYKYQVCAMGTVVELPSLRDIGPLLEDIHEELVKRGVKRIVSVVRIDDRRDKNESIEYKVSRVTQMGIIIEIAVDPIGTGSTSVGDLIKQAVSVIAKRGYKYQVCAMGTVVELPSLRDIGPLLEDIHEELVKRGVKRIVSVVRIDDRRDKNESIEYKVSRVTQ

Secondary structure (DSSP, 8-state):
-EEEEEEEEEEES-SSS--HHHHHHHHHHHHHHT--EEEETTEEEEEES-GGGHHHHHHHHHHHHHTTT--EEEEEEEEEEESSS---HHHHHHHHH-/-EEEEEEEEEEES-SSS--HHHHHHHHHHHHHHT--EEEETTEEEEEES-GGGHHHHHHHHHHHHHTTT--EEEEEEEEEEESSS---HHHHHHHHH-